Protein AF-A0AAW2FCJ5-F1 (afdb_monomer)

pLDDT: mean 74.07, std 23.22, range [25.34, 98.0]

Solvent-accessible surface area (backbone atoms only — not comparable to full-atom values): 20128 Å² total; per-residue (Å²): 132,91,71,94,63,90,83,64,54,100,88,52,79,86,78,81,84,45,99,84,60,82,87,72,65,73,49,78,42,84,45,64,52,76,70,37,57,28,79,90,65,52,79,81,76,78,79,74,79,71,75,82,79,77,78,79,79,82,75,80,84,79,89,82,84,84,82,90,85,90,82,90,84,82,88,88,85,89,85,82,85,88,86,81,88,85,89,81,90,85,85,92,79,89,79,81,86,71,85,73,76,80,66,97,62,57,70,70,70,68,58,61,64,90,53,91,49,93,88,58,51,43,34,39,37,36,40,61,82,78,81,84,81,63,90,91,62,63,66,48,77,44,59,49,72,52,83,65,69,68,78,36,59,73,84,81,65,94,53,73,91,48,47,68,60,52,46,62,77,33,48,50,54,90,73,35,36,36,30,41,50,76,44,78,42,76,68,64,84,77,82,63,82,62,50,72,65,51,59,77,40,41,69,58,53,49,52,54,52,40,54,54,39,8,56,76,51,78,64,34,58,66,62,20,54,52,48,52,51,34,74,70,40,50,75,82,45,76,56,96,94,46,68,43,47,70,48,91,80,87,89,77,92,71,60,62,93,80,46,73,61,44,67,60,54,52,48,61,56,49,50,76,77,40,54,61,58,81,89,78,75,93,46,74,65,51,67,72,71,52,76,89,59,88,129

Sequence (295 aa):
MYVDTAQCLPHEEILLYTDKSQNSERQTYVVISIPGLNDWAKEKTVNVSVPDVTTHNNISKRSLDNDSEEMDCSEPVTKKEKISLDNNDTEMSNTHCSTKVQNAVSEDHILNFPIPINGGKACIVKVYDGTILKLNQVIDVIGFISLSPVLSTIDTSDDEMNEAEIHTHNPPASLVPRLHAVKIIELTEPKIANAPEVISKAQLIRSDLHLILSQLLFGDNLAADYLICHLLSTIYMRRDYFCLGTFPLNITNFPASKLKIFPKEFYNFLTLFVKKSHFLEMNLENLNELALIPK

Structure (mmCIF, N/CA/C/O backbone):
data_AF-A0AAW2FCJ5-F1
#
_entry.id   AF-A0AAW2FCJ5-F1
#
loop_
_atom_site.group_PDB
_atom_site.id
_atom_site.type_symbol
_atom_site.label_atom_id
_atom_site.label_alt_id
_atom_site.label_comp_id
_atom_site.label_asym_id
_atom_site.label_entity_id
_atom_site.label_seq_id
_atom_site.pdbx_PDB_ins_code
_atom_site.Cartn_x
_atom_site.Cartn_y
_atom_site.Cartn_z
_atom_site.occupancy
_atom_site.B_iso_or_equiv
_atom_site.auth_seq_id
_atom_site.auth_comp_id
_atom_site.auth_asym_id
_atom_site.auth_atom_id
_atom_site.pdbx_PDB_model_num
ATOM 1 N N . MET A 1 1 ? 27.274 -9.919 -20.820 1.00 56.50 1 MET A N 1
ATOM 2 C CA . MET A 1 1 ? 26.540 -8.859 -20.096 1.00 56.50 1 MET A CA 1
ATOM 3 C C . MET A 1 1 ? 25.570 -8.238 -21.086 1.00 56.50 1 MET A C 1
ATOM 5 O O . MET A 1 1 ? 25.975 -8.054 -22.225 1.00 56.50 1 MET A O 1
ATOM 9 N N . TYR A 1 2 ? 24.305 -8.026 -20.719 1.00 61.97 2 TYR A N 1
ATOM 10 C CA . TYR A 1 2 ? 23.357 -7.321 -21.594 1.00 61.97 2 TYR A CA 1
ATOM 11 C C . TYR A 1 2 ? 23.773 -5.848 -21.698 1.00 61.97 2 TYR A C 1
ATOM 13 O O . TYR A 1 2 ? 24.122 -5.252 -20.679 1.00 61.97 2 TYR A O 1
ATOM 21 N N . VAL A 1 3 ? 23.757 -5.293 -22.910 1.00 65.81 3 VAL A N 1
ATOM 22 C CA . VAL A 1 3 ? 24.011 -3.873 -23.183 1.00 65.81 3 VAL A CA 1
ATOM 23 C C . VAL A 1 3 ? 22.830 -3.369 -24.004 1.00 65.81 3 VAL A C 1
ATOM 25 O O . VAL A 1 3 ? 22.445 -3.971 -25.001 1.00 65.81 3 VAL A O 1
ATOM 28 N N . ASP A 1 4 ? 22.210 -2.307 -23.520 1.00 72.19 4 ASP A N 1
ATOM 29 C CA . ASP A 1 4 ? 21.007 -1.665 -24.055 1.00 72.19 4 ASP A CA 1
ATOM 30 C C . ASP A 1 4 ? 21.302 -0.617 -25.137 1.00 72.19 4 ASP A C 1
ATOM 32 O O . ASP A 1 4 ? 20.379 -0.133 -25.794 1.00 72.19 4 ASP A O 1
ATOM 36 N N . THR A 1 5 ? 22.578 -0.286 -25.338 1.00 70.44 5 THR A N 1
ATOM 37 C CA . THR A 1 5 ? 23.081 0.508 -26.456 1.00 70.44 5 THR A CA 1
ATOM 38 C C . THR A 1 5 ? 23.968 -0.350 -27.353 1.00 70.44 5 THR A C 1
ATOM 40 O O . THR A 1 5 ? 24.839 -1.089 -26.894 1.00 70.44 5 THR A O 1
ATOM 43 N N . ALA A 1 6 ? 23.753 -0.257 -28.663 1.00 72.69 6 ALA A N 1
ATOM 44 C CA . ALA A 1 6 ? 24.654 -0.869 -29.625 1.00 72.69 6 ALA A CA 1
ATOM 45 C C . ALA A 1 6 ? 25.970 -0.076 -29.640 1.00 72.69 6 ALA A C 1
ATOM 47 O O . ALA A 1 6 ? 25.982 1.113 -29.954 1.00 72.69 6 ALA A O 1
ATOM 48 N N . GLN A 1 7 ? 27.070 -0.724 -29.259 1.00 72.38 7 GLN A N 1
ATOM 49 C CA . GLN A 1 7 ? 28.413 -0.163 -29.382 1.00 72.38 7 GLN A CA 1
ATOM 50 C C . GLN A 1 7 ? 28.970 -0.560 -30.745 1.00 72.38 7 GLN A C 1
ATOM 52 O O . GLN A 1 7 ? 29.537 -1.640 -30.888 1.00 72.38 7 GLN A O 1
ATOM 57 N N . CYS A 1 8 ? 28.764 0.292 -31.743 1.00 76.44 8 CYS A N 1
ATOM 58 C CA . CYS A 1 8 ? 29.332 0.080 -33.068 1.00 76.44 8 CYS A CA 1
ATOM 59 C C . CYS A 1 8 ? 30.828 0.392 -33.063 1.00 76.44 8 CYS A C 1
ATOM 61 O O . CYS A 1 8 ? 31.263 1.419 -32.534 1.00 76.44 8 CYS A O 1
ATOM 63 N N . LEU A 1 9 ? 31.621 -0.470 -33.692 1.00 82.81 9 LEU A N 1
ATOM 64 C CA . LEU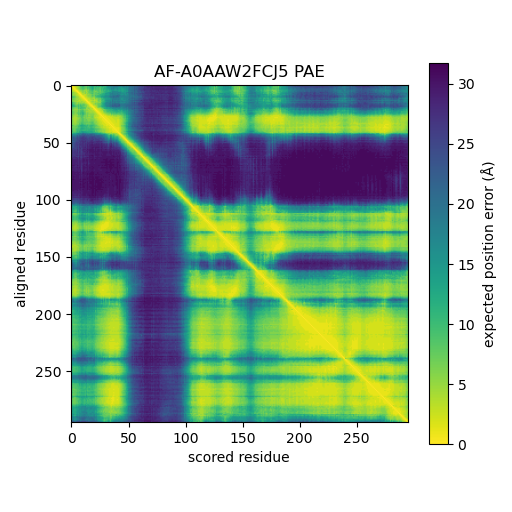 A 1 9 ? 32.996 -0.146 -34.052 1.00 82.81 9 LEU A CA 1
ATOM 65 C C . LEU A 1 9 ? 33.014 0.994 -35.092 1.00 82.81 9 LEU A C 1
ATOM 67 O O . LEU A 1 9 ? 32.017 1.216 -35.774 1.00 82.81 9 LEU A O 1
ATOM 71 N N . PRO A 1 10 ? 34.150 1.693 -35.296 1.00 79.69 10 PRO A N 1
ATOM 72 C CA . PRO A 1 10 ? 34.230 2.848 -36.206 1.00 79.69 10 PRO A CA 1
ATOM 73 C C . PRO A 1 10 ? 33.822 2.593 -37.670 1.00 79.69 10 PRO A C 1
ATOM 75 O O . PRO A 1 10 ? 33.712 3.534 -38.446 1.00 79.69 10 PRO A O 1
ATOM 78 N N . HIS A 1 11 ? 33.662 1.328 -38.060 1.00 84.69 11 HIS A N 1
ATOM 79 C CA . HIS A 1 11 ? 33.297 0.871 -39.403 1.00 84.69 11 HIS A CA 1
ATOM 80 C C . HIS A 1 11 ? 31.954 0.121 -39.435 1.00 84.69 11 HIS A C 1
ATOM 82 O O . HIS A 1 11 ? 31.607 -0.470 -40.455 1.00 84.69 11 HIS A O 1
ATOM 88 N N . GLU A 1 12 ? 31.218 0.106 -38.326 1.00 85.81 12 GLU A N 1
ATOM 89 C CA . GLU A 1 12 ? 29.901 -0.514 -38.217 1.00 85.81 12 GLU A CA 1
ATOM 90 C C . GLU A 1 12 ? 28.821 0.571 -38.203 1.00 85.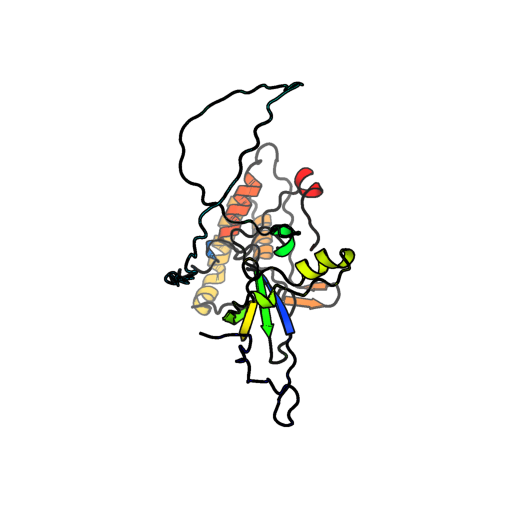81 12 GLU A C 1
ATOM 92 O O . GLU A 1 12 ? 28.934 1.574 -37.500 1.00 85.81 12 GLU A O 1
ATOM 97 N N . GLU A 1 13 ? 27.747 0.357 -38.962 1.00 80.19 13 GLU A N 1
ATOM 98 C CA . GLU A 1 13 ? 26.604 1.266 -39.027 1.00 80.19 13 GLU A CA 1
ATOM 99 C C . GLU A 1 13 ? 25.311 0.502 -38.730 1.00 80.19 13 GLU A C 1
ATOM 101 O O . GLU A 1 13 ? 25.105 -0.622 -39.196 1.00 80.19 13 GLU A O 1
ATOM 106 N N . ILE A 1 14 ? 24.425 1.112 -37.940 1.00 79.25 14 ILE A N 1
ATOM 107 C CA . ILE A 1 14 ? 23.116 0.539 -37.621 1.00 79.25 14 ILE A CA 1
ATOM 108 C C . ILE A 1 14 ? 22.129 0.966 -38.700 1.00 79.25 14 ILE A C 1
ATOM 110 O O . ILE A 1 14 ? 21.715 2.122 -38.765 1.00 79.25 14 ILE A O 1
ATOM 114 N N . LEU A 1 15 ? 21.691 0.009 -39.512 1.00 79.56 15 LEU A N 1
ATOM 115 C CA . LEU A 1 15 ? 20.662 0.238 -40.521 1.00 79.56 15 LEU A CA 1
ATOM 116 C C . LEU A 1 15 ? 19.269 0.234 -39.877 1.00 79.56 15 LEU A C 1
ATOM 118 O O . LEU A 1 15 ? 18.592 -0.792 -39.818 1.00 79.56 15 LEU A O 1
ATOM 122 N N . LEU A 1 16 ? 18.833 1.399 -39.396 1.00 72.38 16 LEU A N 1
ATOM 123 C CA . LEU A 1 16 ? 17.526 1.580 -38.744 1.00 72.38 16 LEU A CA 1
ATOM 124 C C . LEU A 1 16 ? 16.341 1.341 -39.699 1.00 72.38 16 LEU A C 1
ATOM 126 O O . LEU A 1 16 ? 15.280 0.870 -39.284 1.00 72.38 16 LEU A O 1
ATOM 130 N N . TYR A 1 17 ? 16.534 1.624 -40.987 1.00 74.88 17 TYR A N 1
ATOM 131 C CA . TYR A 1 17 ? 15.492 1.579 -42.011 1.00 74.88 17 TYR A CA 1
ATOM 132 C C . TYR A 1 17 ? 15.779 0.455 -43.008 1.00 74.88 17 TYR A C 1
ATOM 134 O O . TYR A 1 17 ? 16.386 0.668 -44.053 1.00 74.88 17 TYR A O 1
ATOM 142 N N . THR A 1 18 ? 15.367 -0.764 -42.665 1.00 80.06 18 THR A N 1
ATOM 143 C CA . THR A 1 18 ? 15.437 -1.932 -43.555 1.00 80.06 18 THR A CA 1
ATOM 144 C C . THR A 1 18 ? 14.060 -2.585 -43.594 1.00 80.06 18 THR A C 1
ATOM 146 O O . THR A 1 18 ? 13.418 -2.676 -42.559 1.00 80.06 18 THR A O 1
ATOM 149 N N . ASP A 1 19 ? 13.631 -3.152 -44.722 1.00 78.44 19 ASP A N 1
ATOM 150 C CA . ASP A 1 19 ? 12.331 -3.853 -44.826 1.00 78.44 19 ASP A CA 1
ATOM 151 C C . ASP A 1 19 ? 12.190 -5.068 -43.881 1.00 78.44 19 ASP A C 1
ATOM 153 O O . ASP A 1 19 ? 11.113 -5.638 -43.724 1.00 78.44 19 ASP A O 1
ATOM 157 N N . LYS A 1 20 ? 13.295 -5.485 -43.251 1.00 81.06 20 LYS A N 1
ATOM 158 C CA . LYS A 1 20 ? 13.354 -6.551 -42.244 1.00 81.06 20 LYS A CA 1
ATOM 159 C C . LYS A 1 20 ? 13.272 -6.039 -40.801 1.00 81.06 20 LYS A C 1
ATOM 161 O O . LYS A 1 20 ? 13.221 -6.868 -39.894 1.00 81.06 20 LYS A O 1
ATOM 166 N N . SER A 1 21 ? 13.322 -4.725 -40.560 1.00 78.12 21 SER A N 1
ATOM 167 C CA . SER A 1 21 ? 13.223 -4.184 -39.205 1.00 78.12 21 SER A CA 1
ATOM 168 C C . SER A 1 21 ? 11.770 -4.204 -38.737 1.00 78.12 21 SER A C 1
ATOM 170 O O . SER A 1 21 ? 10.855 -3.758 -39.426 1.00 78.12 21 SER A O 1
ATOM 172 N N . GLN A 1 22 ? 11.551 -4.764 -37.549 1.00 77.75 22 GLN A N 1
ATOM 173 C CA . GLN A 1 22 ? 10.253 -4.750 -36.894 1.00 77.75 22 GLN A CA 1
ATOM 174 C C . GLN A 1 22 ? 10.281 -3.693 -35.795 1.00 77.75 22 GLN A C 1
ATOM 176 O O . GLN A 1 22 ? 10.999 -3.832 -34.807 1.00 77.75 22 GLN A O 1
ATOM 181 N N . ASN A 1 23 ? 9.490 -2.639 -35.973 1.00 77.19 23 ASN A N 1
ATOM 182 C CA . ASN A 1 23 ? 9.308 -1.612 -34.957 1.00 77.19 23 ASN A CA 1
ATOM 183 C C . ASN A 1 23 ? 8.159 -2.008 -34.022 1.00 77.19 23 ASN A C 1
ATOM 185 O O . ASN A 1 23 ? 7.147 -2.546 -34.472 1.00 77.19 23 ASN A O 1
ATOM 189 N N . SER A 1 24 ? 8.316 -1.724 -32.731 1.00 76.75 24 SER A N 1
ATOM 190 C CA . SER A 1 24 ? 7.258 -1.856 -31.727 1.00 76.75 24 SER A CA 1
ATOM 191 C C . SER A 1 24 ? 7.214 -0.606 -30.857 1.00 76.75 24 SER A C 1
ATOM 193 O O . SER A 1 24 ? 8.213 0.107 -30.725 1.00 76.75 24 SER A O 1
ATOM 195 N N . GLU A 1 25 ? 6.058 -0.349 -30.256 1.00 80.00 25 GLU A N 1
ATOM 196 C CA . GLU A 1 25 ? 5.907 0.710 -29.269 1.00 80.00 25 GLU A CA 1
ATOM 197 C C . GLU A 1 25 ? 6.644 0.339 -27.975 1.00 80.00 25 GLU A C 1
ATOM 199 O O . GLU A 1 25 ? 6.677 -0.820 -27.555 1.00 80.00 25 GLU A O 1
ATOM 204 N N . ARG A 1 26 ? 7.248 1.343 -27.338 1.00 85.31 26 ARG A N 1
ATOM 205 C CA . ARG A 1 26 ? 7.904 1.211 -26.038 1.00 85.31 26 ARG A CA 1
ATOM 206 C C . ARG A 1 26 ? 7.238 2.151 -25.047 1.00 85.31 26 ARG A C 1
ATOM 208 O O . ARG A 1 26 ? 7.479 3.357 -25.087 1.00 85.31 26 ARG A O 1
ATOM 215 N N . GLN A 1 27 ? 6.465 1.589 -24.130 1.00 89.62 27 GLN A N 1
ATOM 216 C CA . GLN A 1 27 ? 5.824 2.335 -23.052 1.00 89.62 27 GLN A CA 1
ATOM 217 C C . GLN A 1 27 ? 6.738 2.395 -21.833 1.00 89.62 27 GLN A C 1
ATOM 219 O O . GLN A 1 27 ? 7.481 1.453 -21.548 1.00 89.62 27 GLN A O 1
ATOM 224 N N . THR A 1 28 ? 6.710 3.525 -21.131 1.00 89.56 28 THR A N 1
ATOM 225 C CA . THR A 1 28 ? 7.571 3.781 -19.974 1.00 89.56 28 THR A CA 1
ATOM 226 C C . THR A 1 28 ? 6.704 4.042 -18.754 1.00 89.56 28 THR A C 1
ATOM 228 O O . THR A 1 28 ? 5.870 4.942 -18.772 1.00 89.56 28 THR A O 1
ATOM 231 N N . TYR A 1 29 ? 6.922 3.271 -17.693 1.00 91.56 29 TYR A N 1
ATOM 232 C CA . TYR A 1 29 ? 6.207 3.389 -16.428 1.00 91.56 29 TYR A CA 1
ATOM 233 C C . TYR A 1 29 ? 7.183 3.708 -15.301 1.00 91.56 29 TYR A C 1
ATOM 235 O O . TYR A 1 29 ? 8.217 3.053 -15.171 1.00 91.56 29 TYR A O 1
ATOM 243 N N . VAL A 1 30 ? 6.843 4.682 -14.459 1.00 90.38 30 VAL A N 1
ATOM 244 C CA . VAL A 1 30 ? 7.533 4.887 -13.182 1.00 90.38 30 VAL A CA 1
ATOM 245 C C . VAL A 1 30 ? 6.869 3.982 -12.154 1.00 90.38 30 VAL A C 1
ATOM 247 O O . VAL A 1 30 ? 5.672 4.100 -11.892 1.00 90.38 30 VAL A O 1
ATOM 250 N N . VAL A 1 31 ? 7.640 3.058 -11.592 1.00 92.25 31 VAL A N 1
ATOM 251 C CA . VAL A 1 31 ? 7.191 2.171 -10.518 1.00 92.25 31 VAL A CA 1
ATOM 252 C C . VAL A 1 31 ? 7.940 2.504 -9.242 1.00 92.25 31 VAL A C 1
ATOM 254 O O . VAL A 1 31 ? 9.124 2.839 -9.262 1.00 92.25 31 VAL A O 1
ATOM 257 N N . ILE A 1 32 ? 7.244 2.388 -8.120 1.00 92.06 32 ILE A N 1
ATOM 258 C CA . ILE A 1 32 ? 7.800 2.634 -6.795 1.00 92.06 32 ILE A CA 1
ATOM 259 C C . ILE A 1 32 ? 7.579 1.416 -5.910 1.00 92.06 32 ILE A C 1
ATOM 261 O O . ILE A 1 32 ? 6.687 0.598 -6.144 1.00 92.06 32 ILE A O 1
ATOM 265 N N . SER A 1 33 ? 8.391 1.305 -4.864 1.00 91.50 33 SER A N 1
ATOM 266 C CA . SER A 1 33 ? 8.150 0.345 -3.789 1.00 91.50 33 SER A CA 1
ATOM 267 C C . SER A 1 33 ? 6.751 0.535 -3.204 1.00 91.50 33 SER A C 1
ATOM 269 O O . SER A 1 33 ? 6.257 1.657 -3.120 1.00 91.50 33 SER A O 1
ATOM 271 N N . ILE A 1 34 ? 6.116 -0.564 -2.786 1.00 91.06 34 ILE A N 1
ATOM 272 C CA . ILE A 1 34 ? 4.736 -0.537 -2.291 1.00 91.06 34 ILE A CA 1
ATOM 273 C C . ILE A 1 34 ? 4.652 0.384 -1.058 1.00 91.06 34 ILE A C 1
ATOM 275 O O . ILE A 1 34 ? 5.246 0.065 -0.023 1.00 91.06 34 ILE A O 1
ATOM 279 N N . PRO A 1 35 ? 3.905 1.500 -1.131 1.00 91.06 35 PRO A N 1
ATOM 280 C CA . PRO A 1 35 ? 3.830 2.451 -0.032 1.00 91.06 35 PRO A CA 1
ATOM 281 C C . PRO A 1 35 ? 3.095 1.854 1.172 1.00 91.06 35 PRO A C 1
ATOM 283 O O . PRO A 1 35 ? 2.120 1.110 1.025 1.00 91.06 35 PRO A O 1
ATOM 286 N N . GLY A 1 36 ? 3.563 2.206 2.373 1.00 90.69 36 GLY A N 1
ATOM 287 C CA . GLY A 1 36 ? 2.896 1.880 3.638 1.00 90.69 36 GLY A CA 1
ATOM 288 C C . GLY A 1 36 ? 2.930 0.400 4.008 1.00 90.69 36 GLY A C 1
ATOM 289 O O . GLY A 1 36 ? 2.142 -0.028 4.842 1.00 90.69 36 GLY A O 1
ATOM 290 N N . LEU A 1 37 ? 3.789 -0.403 3.374 1.00 91.62 37 LEU A N 1
ATOM 291 C CA . LEU A 1 37 ? 3.912 -1.826 3.679 1.00 91.62 37 LEU A CA 1
ATOM 292 C C . LEU A 1 37 ? 4.524 -2.027 5.077 1.00 91.62 37 LEU A C 1
ATOM 294 O O . LEU A 1 37 ? 5.622 -1.535 5.354 1.00 91.62 37 LEU A O 1
ATOM 298 N N . ASN A 1 38 ? 3.829 -2.772 5.938 1.00 92.88 38 ASN A N 1
ATOM 299 C CA . ASN A 1 38 ? 4.305 -3.110 7.280 1.00 92.88 38 ASN A CA 1
ATOM 300 C C . ASN A 1 38 ? 5.459 -4.116 7.227 1.00 92.88 38 ASN A C 1
ATOM 302 O O . ASN A 1 38 ? 5.562 -4.911 6.294 1.00 92.88 38 ASN A O 1
ATOM 306 N N . ASP A 1 39 ? 6.321 -4.108 8.245 1.00 90.00 39 ASP A N 1
ATOM 307 C CA . ASP A 1 39 ? 7.588 -4.853 8.221 1.00 90.00 39 ASP A CA 1
ATOM 308 C C . ASP A 1 39 ? 7.416 -6.364 8.046 1.00 90.00 39 ASP A C 1
ATOM 310 O O . ASP A 1 39 ? 8.182 -6.986 7.316 1.00 90.00 39 ASP A O 1
ATOM 314 N N . TRP A 1 40 ? 6.379 -6.955 8.647 1.00 90.81 40 TRP A N 1
ATOM 315 C CA . TRP A 1 40 ? 6.087 -8.384 8.492 1.00 90.81 40 TRP A CA 1
ATOM 316 C C . TRP A 1 40 ? 5.603 -8.751 7.081 1.00 90.81 40 TRP A C 1
ATOM 318 O O . TRP A 1 40 ? 5.694 -9.912 6.686 1.00 90.81 40 TRP A O 1
ATOM 328 N N . ALA A 1 41 ? 5.079 -7.776 6.332 1.00 88.56 41 ALA A N 1
ATOM 329 C CA . ALA A 1 41 ? 4.584 -7.956 4.973 1.00 88.56 41 ALA A CA 1
ATOM 330 C C . ALA A 1 41 ? 5.655 -7.667 3.908 1.00 88.56 41 ALA A C 1
ATOM 332 O O . ALA A 1 41 ? 5.430 -7.968 2.736 1.00 88.56 41 ALA A O 1
ATOM 333 N N . LYS A 1 42 ? 6.805 -7.095 4.291 1.00 86.38 42 LYS A N 1
ATOM 334 C CA . LYS A 1 42 ? 7.953 -6.916 3.396 1.00 86.38 42 LYS A CA 1
ATOM 335 C C . LYS A 1 42 ? 8.585 -8.272 3.103 1.00 86.38 42 LYS A C 1
ATOM 337 O O . LYS A 1 42 ? 8.857 -9.059 4.011 1.00 86.38 42 LYS A O 1
ATOM 342 N N . GLU A 1 43 ? 8.860 -8.533 1.832 1.00 75.50 43 GLU A N 1
ATOM 343 C CA . GLU A 1 43 ? 9.656 -9.696 1.462 1.00 75.50 43 GLU A CA 1
ATOM 344 C C . GLU A 1 43 ? 11.078 -9.532 1.997 1.00 75.50 43 GLU A C 1
ATOM 346 O O . GLU A 1 43 ? 11.674 -8.455 1.923 1.00 75.50 43 GLU A O 1
ATOM 351 N N . LYS A 1 44 ? 11.635 -10.608 2.559 1.00 67.50 44 LYS A N 1
ATOM 352 C CA . LYS A 1 44 ? 13.037 -10.611 2.969 1.00 67.50 44 LYS A CA 1
ATOM 353 C C . LYS A 1 44 ? 13.876 -10.573 1.702 1.00 67.50 44 LYS A C 1
ATOM 355 O O . LYS A 1 44 ? 13.968 -11.577 1.000 1.00 67.50 44 LYS A O 1
ATOM 360 N N . THR A 1 45 ? 14.485 -9.428 1.414 1.00 59.69 45 THR A N 1
ATOM 361 C CA . THR A 1 45 ? 15.433 -9.296 0.312 1.00 59.69 45 THR A CA 1
ATOM 362 C C . THR A 1 45 ? 16.530 -10.333 0.514 1.00 59.69 45 THR A C 1
ATOM 364 O O . THR A 1 45 ? 17.272 -10.285 1.497 1.00 59.69 45 THR A O 1
ATOM 367 N N . VAL A 1 46 ? 16.633 -11.300 -0.397 1.00 46.53 46 VAL A N 1
ATOM 368 C CA . VAL A 1 46 ? 17.821 -12.144 -0.463 1.00 46.53 46 VAL A CA 1
ATOM 369 C C . VAL A 1 46 ? 18.924 -11.215 -0.942 1.00 46.53 46 VAL A C 1
ATOM 371 O O . VAL A 1 46 ? 18.956 -10.843 -2.113 1.00 46.53 46 VAL A O 1
ATOM 374 N N . ASN A 1 47 ? 19.785 -10.778 -0.023 1.00 41.84 47 ASN A N 1
ATOM 375 C CA . ASN A 1 47 ? 21.019 -10.095 -0.379 1.00 41.84 47 ASN A CA 1
ATOM 376 C C . ASN A 1 47 ? 21.873 -11.098 -1.153 1.00 41.84 47 ASN A C 1
ATOM 378 O O . ASN A 1 47 ? 22.679 -11.828 -0.581 1.00 41.84 47 ASN A O 1
ATOM 382 N N . VAL A 1 48 ? 21.665 -11.165 -2.464 1.00 43.81 48 VAL A N 1
ATOM 383 C CA . VAL A 1 48 ? 22.659 -11.715 -3.368 1.00 43.81 48 VAL A CA 1
ATOM 384 C C . VAL A 1 48 ? 23.785 -10.698 -3.327 1.00 43.81 48 VAL A C 1
ATOM 386 O O . VAL A 1 48 ? 23.691 -9.631 -3.926 1.00 43.81 48 VAL A O 1
ATOM 389 N N . SER A 1 49 ? 24.808 -10.989 -2.529 1.00 37.72 49 SER A N 1
ATOM 390 C CA . SER A 1 49 ? 26.087 -10.299 -2.593 1.00 37.72 49 SER A CA 1
ATOM 391 C C . SER A 1 49 ? 26.588 -10.422 -4.028 1.00 37.72 49 SER A C 1
ATOM 393 O O . SER A 1 49 ? 27.102 -11.469 -4.424 1.00 37.72 49 SER A O 1
ATOM 395 N N . VAL A 1 50 ? 26.363 -9.391 -4.835 1.00 41.19 50 VAL A N 1
ATOM 396 C CA . VAL A 1 50 ? 27.021 -9.281 -6.129 1.00 41.19 50 VAL A CA 1
ATOM 397 C C . VAL A 1 50 ? 28.480 -8.973 -5.790 1.00 41.19 50 VAL A C 1
ATOM 399 O O . VAL A 1 50 ? 28.716 -7.984 -5.096 1.00 41.19 50 VAL A O 1
ATOM 402 N N . PRO A 1 51 ? 29.452 -9.825 -6.157 1.00 35.69 51 PRO A N 1
ATOM 403 C CA . PRO A 1 51 ? 30.851 -9.491 -5.944 1.00 35.69 51 PRO A CA 1
ATOM 404 C C . PRO A 1 51 ? 31.156 -8.214 -6.727 1.00 35.69 51 PRO A C 1
ATOM 406 O O . PRO A 1 51 ? 30.770 -8.110 -7.894 1.00 35.69 51 PRO A O 1
ATOM 409 N N . ASP A 1 52 ? 31.812 -7.257 -6.071 1.00 31.91 52 ASP A N 1
ATOM 410 C CA . ASP A 1 52 ? 32.284 -6.017 -6.679 1.00 31.91 52 ASP A CA 1
ATOM 411 C C . ASP A 1 52 ? 33.003 -6.335 -7.992 1.00 31.91 52 ASP A C 1
ATOM 413 O O . ASP A 1 52 ? 34.098 -6.902 -8.010 1.00 31.91 52 ASP A O 1
ATOM 417 N N . VAL A 1 53 ? 32.381 -5.983 -9.118 1.00 36.44 53 VAL A N 1
ATOM 418 C CA . VAL A 1 53 ? 33.081 -5.959 -10.397 1.00 36.44 53 VAL A CA 1
ATOM 419 C C . VAL A 1 53 ? 33.923 -4.695 -10.364 1.00 36.44 53 VAL A C 1
ATOM 421 O O . VAL A 1 53 ? 33.466 -3.610 -10.716 1.00 36.44 53 VAL A O 1
ATOM 424 N N . THR A 1 54 ? 35.154 -4.833 -9.882 1.00 31.42 54 THR A N 1
ATOM 425 C CA . THR A 1 54 ? 36.182 -3.807 -9.988 1.00 31.42 54 THR A CA 1
ATOM 426 C C . THR A 1 54 ? 36.424 -3.512 -11.467 1.00 31.42 54 THR A C 1
ATOM 428 O O . THR A 1 54 ? 37.157 -4.209 -12.169 1.00 31.42 54 THR A O 1
ATOM 431 N N . THR A 1 55 ? 35.808 -2.449 -11.977 1.00 34.44 55 THR A N 1
ATOM 432 C CA . THR A 1 55 ? 36.241 -1.811 -13.220 1.00 34.44 55 THR A CA 1
ATOM 433 C C . THR A 1 55 ? 37.627 -1.221 -12.981 1.00 34.44 55 THR A C 1
ATOM 435 O O . THR A 1 55 ? 37.775 -0.099 -12.500 1.00 34.44 55 THR A O 1
ATOM 438 N N . HIS A 1 56 ? 38.660 -2.007 -13.282 1.00 32.94 56 HIS A N 1
ATOM 439 C CA . HIS A 1 56 ? 40.035 -1.539 -13.396 1.00 32.94 56 HIS A CA 1
ATOM 440 C C . HIS A 1 56 ? 40.142 -0.564 -14.576 1.00 32.94 56 HIS A C 1
ATOM 442 O O . HIS A 1 56 ? 40.489 -0.950 -15.691 1.00 32.94 56 HIS A O 1
ATOM 448 N N . ASN A 1 57 ? 39.877 0.718 -14.328 1.00 32.84 57 ASN A N 1
ATOM 449 C CA . ASN A 1 57 ? 40.308 1.784 -15.226 1.00 32.84 57 ASN A CA 1
ATOM 450 C C . ASN A 1 57 ? 41.817 1.994 -15.040 1.00 32.84 57 ASN A C 1
ATOM 452 O O . ASN A 1 57 ? 42.263 2.816 -14.241 1.00 32.84 57 ASN A O 1
ATOM 456 N N . ASN A 1 58 ? 42.615 1.230 -15.786 1.00 33.66 58 ASN A N 1
ATOM 457 C CA . ASN A 1 58 ? 44.032 1.517 -15.987 1.00 33.66 58 ASN A CA 1
ATOM 458 C C . ASN A 1 58 ? 44.171 2.750 -16.893 1.00 33.66 58 ASN A C 1
ATOM 460 O O . ASN A 1 58 ? 44.358 2.623 -18.101 1.00 33.66 58 ASN A O 1
ATOM 464 N N . ILE A 1 59 ? 44.100 3.949 -16.314 1.00 36.69 59 ILE A N 1
ATOM 465 C CA . ILE A 1 59 ? 44.617 5.158 -16.961 1.00 36.69 59 ILE A CA 1
ATOM 466 C C . ILE A 1 59 ? 46.058 5.331 -16.484 1.00 36.69 59 ILE A C 1
ATOM 468 O O . ILE A 1 59 ? 46.345 5.814 -15.390 1.00 36.69 59 ILE A O 1
ATOM 472 N N . SER A 1 60 ? 46.976 4.859 -17.320 1.00 34.81 60 SER A N 1
ATOM 473 C CA . SER A 1 60 ? 48.414 5.052 -17.191 1.00 34.81 60 SER A CA 1
ATOM 474 C C . SER A 1 60 ? 48.760 6.544 -17.145 1.00 34.81 60 SER A C 1
ATOM 476 O O . SER A 1 60 ? 48.516 7.274 -18.107 1.00 34.81 60 SER A O 1
ATOM 478 N N . LYS A 1 61 ? 49.378 6.962 -16.036 1.00 38.38 61 LYS A N 1
ATOM 479 C CA . LYS A 1 61 ? 50.096 8.232 -15.875 1.00 38.38 61 LYS A CA 1
ATOM 480 C C . LYS A 1 61 ? 51.098 8.440 -17.023 1.00 38.38 61 LYS A C 1
ATOM 482 O O . LYS A 1 61 ? 51.902 7.552 -17.296 1.00 38.38 61 LYS A O 1
ATOM 487 N N . ARG A 1 62 ? 51.130 9.638 -17.611 1.00 38.09 62 ARG A N 1
ATOM 488 C CA . ARG A 1 62 ? 52.366 10.225 -18.153 1.00 38.09 62 ARG A CA 1
ATOM 489 C C . ARG A 1 62 ? 52.693 11.454 -17.312 1.00 38.09 62 ARG A C 1
ATOM 491 O O . ARG A 1 62 ? 51.855 12.344 -17.201 1.00 38.09 62 ARG A O 1
ATOM 498 N N . SER A 1 63 ? 53.866 11.441 -16.679 1.00 31.52 63 SER A N 1
ATOM 499 C CA . SER A 1 63 ? 54.464 12.621 -16.059 1.00 31.52 63 SER A CA 1
ATOM 500 C C . SER A 1 63 ? 55.003 13.546 -17.145 1.00 31.52 63 SER A C 1
ATOM 502 O O . SER A 1 63 ? 55.404 13.091 -18.219 1.00 31.52 63 SER A O 1
ATOM 504 N N . LEU A 1 64 ? 55.001 14.840 -16.858 1.00 33.25 64 LEU A N 1
ATOM 505 C CA . LEU A 1 64 ? 55.701 15.843 -17.642 1.00 33.25 64 LEU A CA 1
ATOM 506 C C . LEU A 1 64 ? 56.425 16.720 -16.618 1.00 33.25 64 LEU A C 1
ATOM 508 O O . LEU A 1 64 ? 55.777 17.448 -15.870 1.00 33.25 64 LEU A O 1
ATOM 512 N N . ASP A 1 65 ? 57.740 16.523 -16.516 1.00 31.64 65 ASP A N 1
ATOM 513 C CA . ASP A 1 65 ? 58.630 17.303 -15.658 1.00 31.64 65 ASP A CA 1
ATOM 514 C C . ASP A 1 65 ? 59.036 18.611 -16.356 1.00 31.64 65 ASP A C 1
ATOM 516 O O . ASP A 1 65 ? 59.352 18.601 -17.545 1.00 31.64 65 ASP A O 1
ATOM 520 N N . ASN A 1 66 ? 59.035 19.674 -15.542 1.00 31.89 66 ASN A N 1
ATOM 521 C CA . ASN A 1 66 ? 59.880 20.878 -15.497 1.00 31.89 66 ASN A CA 1
ATOM 522 C C . ASN A 1 66 ? 60.128 21.724 -16.762 1.00 31.89 66 ASN A C 1
ATOM 524 O O . ASN A 1 66 ? 60.747 21.274 -17.718 1.00 31.89 66 ASN A O 1
ATOM 528 N N . ASP A 1 67 ? 59.786 23.021 -16.687 1.00 31.03 67 ASP A N 1
ATOM 529 C CA . ASP A 1 67 ? 60.786 24.051 -16.338 1.00 31.03 67 ASP A CA 1
ATOM 530 C C . ASP A 1 67 ? 60.176 25.469 -16.161 1.00 31.03 67 ASP A C 1
ATOM 532 O O . ASP A 1 67 ? 59.385 25.927 -16.982 1.00 31.03 67 ASP A O 1
ATOM 536 N N . SER A 1 68 ? 60.635 26.145 -15.093 1.00 31.33 68 SER A N 1
ATOM 537 C CA . SER A 1 68 ? 61.010 27.577 -15.029 1.00 31.33 68 SER A CA 1
ATOM 538 C C . SER A 1 68 ? 59.922 28.676 -15.068 1.00 31.33 68 SER A C 1
ATOM 540 O O . SER A 1 68 ? 59.444 29.057 -16.129 1.00 31.33 68 SER A O 1
ATOM 542 N N . GLU A 1 69 ? 59.579 29.294 -13.927 1.00 31.50 69 GLU A N 1
ATOM 543 C CA . GLU A 1 69 ? 60.311 30.434 -13.319 1.00 31.50 69 GLU A CA 1
ATOM 544 C C . GLU A 1 69 ? 59.550 31.060 -12.134 1.00 31.50 69 GLU A C 1
ATOM 546 O O . GLU A 1 69 ? 58.321 31.070 -12.060 1.00 31.50 69 GLU A O 1
ATOM 551 N N . GLU A 1 70 ? 60.338 31.564 -11.185 1.00 36.31 70 GLU A N 1
ATOM 552 C CA . GLU A 1 70 ? 59.941 32.209 -9.938 1.00 36.31 70 GLU A CA 1
ATOM 553 C C . GLU A 1 70 ? 59.480 33.655 -10.182 1.00 36.31 70 GLU A C 1
ATOM 555 O O . GLU A 1 70 ? 60.180 34.437 -10.821 1.00 36.31 70 GLU A O 1
ATOM 560 N N . MET A 1 71 ? 58.352 34.065 -9.594 1.00 35.31 71 MET A N 1
ATOM 561 C CA . MET A 1 71 ? 58.163 35.468 -9.216 1.00 35.31 71 MET A CA 1
ATOM 562 C C . MET A 1 71 ? 57.404 35.584 -7.895 1.00 35.31 71 MET A C 1
ATOM 564 O O . MET A 1 71 ? 56.204 35.331 -7.797 1.00 35.31 71 MET A O 1
ATOM 568 N N . ASP A 1 72 ? 58.176 35.978 -6.889 1.00 31.69 72 ASP A N 1
ATOM 569 C CA . ASP A 1 72 ? 57.783 36.473 -5.576 1.00 31.69 72 ASP A CA 1
ATOM 570 C C . ASP A 1 72 ? 57.345 37.942 -5.683 1.00 31.69 72 ASP A C 1
ATOM 572 O O . ASP A 1 72 ? 58.049 38.756 -6.282 1.00 31.69 72 ASP A O 1
ATOM 576 N N . CYS A 1 73 ? 56.201 38.284 -5.088 1.00 31.39 73 CYS A N 1
ATOM 577 C CA . CYS A 1 73 ? 55.893 39.635 -4.620 1.00 31.39 73 CYS A CA 1
ATOM 578 C C . CYS A 1 73 ? 54.898 39.549 -3.455 1.00 31.39 73 CYS A C 1
ATOM 580 O O . CYS A 1 73 ? 53.746 39.138 -3.600 1.00 31.39 73 CYS A O 1
ATOM 582 N N . SER A 1 74 ? 55.380 39.961 -2.293 1.00 30.41 74 SER A N 1
ATOM 583 C CA . SER A 1 74 ? 54.763 39.884 -0.976 1.00 30.41 74 SER A CA 1
ATOM 584 C C . SER A 1 74 ? 53.832 41.079 -0.675 1.00 30.41 74 SER A C 1
ATOM 586 O O . SER A 1 74 ? 54.218 42.214 -0.924 1.00 30.41 74 SER A O 1
ATOM 588 N N . GLU A 1 75 ? 52.658 40.779 -0.081 1.00 27.23 75 GLU A N 1
ATOM 589 C CA . GLU A 1 75 ? 51.904 41.481 1.003 1.00 27.23 75 GLU A CA 1
ATOM 590 C C . GLU A 1 75 ? 51.580 43.009 0.954 1.00 27.23 75 GLU A C 1
ATOM 592 O O . GLU A 1 75 ? 52.181 43.766 0.201 1.00 27.23 75 GLU A O 1
ATOM 597 N N . PRO A 1 76 ? 50.739 43.570 1.868 1.00 41.50 76 PRO A N 1
ATOM 598 C CA . PRO A 1 76 ? 49.518 43.086 2.552 1.00 41.50 76 PRO A CA 1
ATOM 599 C C . PRO A 1 76 ? 48.357 44.131 2.480 1.00 41.50 76 PRO A C 1
ATOM 601 O O . PRO A 1 76 ? 48.500 45.171 1.847 1.00 41.50 76 PRO A O 1
ATOM 604 N N . VAL A 1 77 ? 47.214 43.895 3.163 1.00 28.33 77 VAL A N 1
ATOM 605 C CA . VAL A 1 77 ? 46.479 44.859 4.049 1.00 28.33 77 VAL A CA 1
ATOM 606 C C . VAL A 1 77 ? 44.984 44.489 4.231 1.00 28.33 77 VAL A C 1
ATOM 608 O O . VAL A 1 77 ? 44.121 44.765 3.408 1.00 28.33 77 VAL A O 1
ATOM 611 N N . THR A 1 78 ? 44.711 43.907 5.406 1.00 25.48 78 THR A N 1
ATOM 612 C CA . THR A 1 78 ? 43.584 44.103 6.351 1.00 25.48 78 THR A CA 1
ATOM 613 C C . THR A 1 78 ? 42.127 44.281 5.859 1.00 25.48 78 THR A C 1
ATOM 615 O O . THR A 1 78 ? 41.782 45.321 5.305 1.00 25.48 78 THR A O 1
ATOM 618 N N . LYS A 1 79 ? 41.198 43.446 6.364 1.00 29.14 79 LYS A N 1
ATOM 619 C CA . LYS A 1 79 ? 40.363 43.765 7.555 1.00 29.14 79 LYS A CA 1
ATOM 620 C C . LYS A 1 79 ? 39.318 42.677 7.891 1.00 29.14 79 LYS A C 1
ATOM 622 O O . LYS A 1 79 ? 38.332 42.514 7.190 1.00 29.14 79 LYS A O 1
ATOM 627 N N . LYS A 1 80 ? 39.508 42.129 9.098 1.00 29.52 80 LYS A N 1
ATOM 628 C CA . LYS A 1 80 ? 38.524 41.816 10.155 1.00 29.52 80 LYS A CA 1
ATOM 629 C C . LYS A 1 80 ? 37.495 40.699 9.939 1.00 29.52 80 LYS A C 1
ATOM 631 O O . LYS A 1 80 ? 36.373 40.910 9.496 1.00 29.52 80 LYS A O 1
ATOM 636 N N . GLU A 1 81 ? 37.883 39.564 10.504 1.00 25.86 81 GLU A N 1
ATOM 637 C CA . GLU A 1 81 ? 37.056 38.594 11.219 1.00 25.86 81 GLU A CA 1
ATOM 638 C C . GLU A 1 81 ? 36.081 39.228 12.233 1.00 25.86 81 GLU A C 1
ATOM 640 O O . GLU A 1 81 ? 36.380 40.243 12.875 1.00 25.86 81 GLU A O 1
ATOM 645 N N . LYS A 1 82 ? 34.978 38.517 12.498 1.00 25.86 82 LYS A N 1
ATOM 646 C CA . LYS A 1 82 ? 34.479 38.359 13.866 1.00 25.86 82 LYS A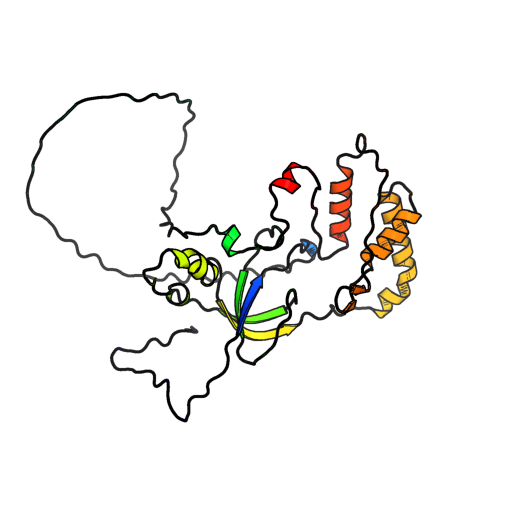 CA 1
ATOM 647 C C . LYS A 1 82 ? 34.202 36.878 14.134 1.00 25.86 82 LYS A C 1
ATOM 649 O O . LYS A 1 82 ? 33.251 36.303 13.616 1.00 25.86 82 LYS A O 1
ATOM 654 N N . ILE A 1 83 ? 35.105 36.310 14.922 1.00 26.47 83 ILE A N 1
ATOM 655 C CA . ILE A 1 83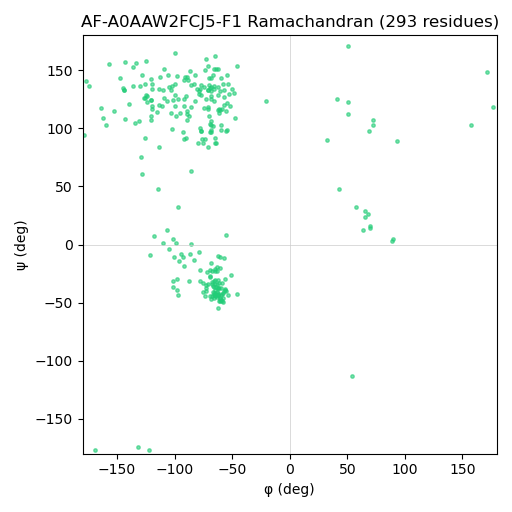 ? 35.125 34.970 15.510 1.00 26.47 83 ILE A CA 1
ATOM 656 C C . ILE A 1 83 ? 34.280 34.940 16.793 1.00 26.47 83 ILE A C 1
ATOM 658 O O . ILE A 1 83 ? 34.299 35.913 17.549 1.00 26.47 83 ILE A O 1
ATOM 662 N N . SER A 1 84 ? 33.629 33.799 17.047 1.00 26.30 84 SER A N 1
ATOM 663 C CA . SER A 1 84 ? 33.557 33.084 18.346 1.00 26.30 84 SER A CA 1
ATOM 664 C C . SER A 1 84 ? 32.710 31.817 18.114 1.00 26.30 84 SER A C 1
ATOM 666 O O . SER A 1 84 ? 31.504 31.954 17.917 1.00 26.30 84 SER A O 1
ATOM 668 N N . LEU A 1 85 ? 33.251 30.623 17.824 1.00 25.88 85 LEU A N 1
ATOM 669 C CA . LEU A 1 85 ? 34.064 29.689 18.638 1.00 25.88 85 LEU A CA 1
ATOM 670 C C . LEU A 1 85 ? 33.465 29.355 20.013 1.00 25.88 85 LEU A C 1
ATOM 672 O O . LEU A 1 85 ? 33.409 30.222 20.876 1.00 25.88 85 LEU A O 1
ATOM 676 N N . ASP A 1 86 ? 33.056 28.091 20.169 1.00 25.91 86 ASP A N 1
ATOM 677 C CA . ASP A 1 86 ? 33.604 27.135 21.153 1.00 25.91 86 ASP A CA 1
ATOM 678 C C . ASP A 1 86 ? 33.236 25.709 20.671 1.00 25.91 86 ASP A C 1
ATOM 680 O O . ASP A 1 86 ? 32.062 25.392 20.499 1.00 25.91 86 ASP A O 1
ATOM 684 N N . ASN A 1 87 ? 34.169 24.952 20.085 1.00 27.61 87 ASN A N 1
ATOM 685 C CA . ASN A 1 87 ? 35.205 24.093 20.688 1.00 27.61 87 ASN A CA 1
ATOM 686 C C . ASN A 1 87 ? 34.675 22.798 21.327 1.00 27.61 87 ASN A C 1
ATOM 688 O O . ASN A 1 87 ? 34.109 22.810 22.414 1.00 27.61 87 ASN A O 1
ATOM 692 N N . ASN A 1 88 ? 34.951 21.677 20.649 1.00 27.23 88 ASN A N 1
ATOM 693 C CA . ASN A 1 88 ? 35.643 20.514 21.214 1.00 27.23 88 ASN A CA 1
ATOM 694 C C . ASN A 1 88 ? 36.160 19.630 20.064 1.00 27.23 88 ASN A C 1
ATOM 696 O O . ASN A 1 88 ? 35.382 18.980 19.368 1.00 27.23 88 ASN A O 1
ATOM 700 N N . ASP A 1 89 ? 37.481 19.631 19.882 1.00 27.00 89 ASP A N 1
ATOM 701 C CA . ASP A 1 89 ? 38.226 18.653 19.085 1.00 27.00 89 ASP A CA 1
ATOM 702 C C . ASP A 1 89 ? 38.161 17.271 19.754 1.00 27.00 89 ASP A C 1
ATOM 704 O O . ASP A 1 89 ? 38.172 17.194 20.981 1.00 27.00 89 ASP A O 1
ATOM 708 N N . THR A 1 90 ? 38.125 16.172 18.991 1.00 27.45 90 THR A N 1
ATOM 709 C CA . THR A 1 90 ? 39.284 15.275 18.759 1.00 27.45 90 THR A CA 1
ATOM 710 C C . THR A 1 90 ? 38.901 14.146 17.767 1.00 27.45 90 THR A C 1
ATOM 712 O O . THR A 1 90 ? 37.823 13.568 17.856 1.00 27.45 90 THR A O 1
ATOM 715 N N . GLU A 1 91 ? 39.849 13.811 16.881 1.00 25.72 91 GLU A N 1
ATOM 716 C CA . GLU A 1 91 ? 40.047 12.533 16.150 1.00 25.72 91 GLU A CA 1
ATOM 717 C C . GLU A 1 91 ? 39.451 12.316 14.736 1.00 25.72 91 GLU A C 1
ATOM 719 O O . GLU A 1 91 ? 38.396 11.740 14.492 1.00 25.72 91 GLU A O 1
ATOM 724 N N . MET A 1 92 ? 40.294 12.725 13.786 1.00 28.19 92 MET A N 1
ATOM 725 C CA . MET A 1 92 ? 40.596 12.209 12.444 1.00 28.19 92 MET A CA 1
ATOM 726 C C . MET A 1 92 ? 40.239 10.729 12.152 1.00 28.19 92 MET A C 1
ATOM 728 O O . MET A 1 92 ? 40.828 9.820 12.728 1.00 28.19 92 MET A O 1
ATOM 732 N N . SER A 1 93 ? 39.420 10.475 11.120 1.00 25.73 93 SER A N 1
ATOM 733 C CA . SER A 1 93 ? 39.693 9.408 10.133 1.00 25.73 93 SER A CA 1
ATOM 734 C C . SER A 1 93 ? 38.857 9.545 8.844 1.00 25.73 93 SER A C 1
ATOM 736 O O . SER A 1 93 ? 37.635 9.498 8.852 1.00 25.73 93 SER A O 1
ATOM 738 N N . ASN A 1 94 ? 39.576 9.734 7.732 1.00 28.17 94 ASN A N 1
ATOM 739 C CA . ASN A 1 94 ? 39.271 9.399 6.333 1.00 28.17 94 ASN A CA 1
ATOM 740 C C . ASN A 1 94 ? 37.811 9.435 5.838 1.00 28.17 94 ASN A C 1
ATOM 742 O O . ASN A 1 94 ? 37.164 8.396 5.706 1.00 28.17 94 ASN A O 1
ATOM 746 N N . THR A 1 95 ? 37.378 10.599 5.348 1.00 25.83 95 THR A N 1
ATOM 747 C CA . THR A 1 95 ? 36.229 10.693 4.436 1.00 25.83 95 THR A CA 1
ATOM 748 C C . THR A 1 95 ? 36.722 10.795 2.996 1.00 25.83 95 THR A C 1
ATOM 750 O O . THR A 1 95 ? 37.306 11.797 2.584 1.00 25.83 95 THR A O 1
ATOM 753 N N . HIS A 1 96 ? 36.479 9.734 2.227 1.00 28.30 96 HIS A N 1
ATOM 754 C CA . HIS A 1 96 ? 36.622 9.708 0.776 1.00 28.30 96 HIS A CA 1
ATOM 755 C C . HIS A 1 96 ? 35.793 10.833 0.136 1.00 28.30 96 HIS A C 1
ATOM 757 O O . HIS A 1 96 ? 34.572 10.892 0.286 1.00 28.30 96 HIS A O 1
ATOM 763 N N . CYS A 1 97 ? 36.465 11.706 -0.612 1.00 25.34 97 CYS A N 1
ATOM 764 C CA . CYS A 1 97 ? 35.839 12.698 -1.474 1.00 25.34 97 CYS A CA 1
ATOM 765 C C . CYS A 1 97 ? 35.111 11.971 -2.614 1.00 25.34 97 CYS A C 1
ATOM 767 O O . CYS A 1 97 ? 35.740 11.485 -3.552 1.00 25.34 97 CYS A O 1
ATOM 769 N N . SER A 1 98 ? 33.789 11.849 -2.503 1.00 30.88 98 SER A N 1
ATOM 770 C CA . SER A 1 98 ? 32.937 11.485 -3.633 1.00 30.88 98 SER A CA 1
ATOM 771 C C . SER A 1 98 ? 32.523 12.773 -4.324 1.00 30.88 98 SER A C 1
ATOM 773 O O . SER A 1 98 ? 31.837 13.609 -3.734 1.00 30.88 98 SER A O 1
ATOM 775 N N . THR A 1 99 ? 32.976 12.937 -5.560 1.00 29.78 99 THR A N 1
ATOM 776 C CA . THR A 1 99 ? 32.608 14.018 -6.470 1.00 29.78 99 THR A CA 1
ATOM 777 C C . THR A 1 99 ? 31.084 14.053 -6.604 1.00 29.78 99 THR A C 1
ATOM 779 O O . THR A 1 99 ? 30.496 13.244 -7.320 1.00 29.78 99 THR A O 1
ATOM 782 N N . LYS A 1 100 ? 30.419 14.946 -5.865 1.00 34.47 100 LYS A N 1
ATOM 783 C CA . LYS A 1 100 ? 28.981 15.182 -6.009 1.00 34.47 100 LYS A CA 1
ATOM 784 C C . LYS A 1 100 ? 28.753 15.853 -7.358 1.00 34.47 100 LYS A C 1
ATOM 786 O O . LYS A 1 100 ? 29.009 17.044 -7.505 1.00 34.47 100 LYS A O 1
ATOM 791 N N . VAL A 1 101 ? 28.271 15.083 -8.329 1.00 39.91 101 VAL A N 1
ATOM 792 C CA . VAL A 1 101 ? 27.539 15.644 -9.466 1.00 39.91 101 VAL A CA 1
ATOM 793 C C . VAL A 1 101 ? 26.341 16.374 -8.862 1.00 39.91 101 VAL A C 1
ATOM 795 O O . VAL A 1 101 ? 25.547 15.772 -8.138 1.00 39.91 101 VAL A O 1
ATOM 798 N N . GLN A 1 102 ? 26.283 17.690 -9.046 1.00 40.59 102 GLN A N 1
ATOM 799 C CA . GLN A 1 102 ? 25.175 18.507 -8.569 1.00 40.59 102 GLN A CA 1
ATOM 800 C C . GLN A 1 102 ? 23.933 18.138 -9.384 1.00 40.59 102 GLN A C 1
ATOM 802 O O . GLN A 1 102 ? 23.749 18.629 -10.490 1.00 40.59 102 GLN A O 1
ATOM 807 N N . ASN A 1 103 ? 23.085 17.256 -8.855 1.00 48.88 103 ASN A N 1
ATOM 808 C CA . ASN A 1 103 ? 21.718 17.155 -9.352 1.00 48.88 103 ASN A CA 1
ATOM 809 C C . ASN A 1 103 ? 21.018 18.477 -9.015 1.00 48.88 103 ASN A C 1
ATOM 811 O O . ASN A 1 103 ? 20.953 18.854 -7.844 1.00 48.88 103 ASN A O 1
ATOM 815 N N . ALA A 1 104 ? 20.479 19.162 -10.024 1.00 56.59 104 ALA A N 1
ATOM 816 C CA . ALA A 1 104 ? 19.712 20.400 -9.857 1.00 56.59 104 ALA A CA 1
ATOM 817 C C . ALA A 1 104 ? 18.417 20.210 -9.032 1.00 56.59 104 ALA A C 1
ATOM 819 O O . ALA A 1 104 ? 17.777 21.179 -8.632 1.00 56.59 104 ALA A O 1
ATOM 820 N N . VAL A 1 105 ? 18.040 18.957 -8.754 1.00 58.19 105 VAL A N 1
ATOM 821 C CA . VAL A 1 105 ? 16.783 18.557 -8.120 1.00 58.19 105 VAL A CA 1
ATOM 822 C C . VAL A 1 105 ? 17.077 17.604 -6.950 1.00 58.19 105 VAL A C 1
ATOM 824 O O . VAL A 1 105 ? 17.921 16.713 -7.072 1.00 58.19 105 VAL A O 1
ATOM 827 N N . SER A 1 106 ? 16.412 17.788 -5.801 1.00 69.44 106 SER A N 1
ATOM 828 C CA . SER A 1 106 ? 16.623 16.940 -4.616 1.00 69.44 106 SER A CA 1
ATOM 829 C C . SER A 1 106 ? 16.166 15.494 -4.849 1.00 69.44 106 SER A C 1
ATOM 831 O O . SER A 1 106 ? 15.227 15.240 -5.603 1.00 69.44 106 SER A O 1
ATOM 833 N N . GLU A 1 107 ? 16.802 14.535 -4.168 1.00 72.44 107 GLU A N 1
ATOM 834 C CA . GLU A 1 107 ? 16.454 13.107 -4.273 1.00 72.44 107 GLU A CA 1
ATOM 835 C C . GLU A 1 107 ? 14.971 12.850 -3.958 1.00 72.44 107 GLU A C 1
ATOM 837 O O . GLU A 1 107 ? 14.301 12.112 -4.678 1.00 72.44 107 GLU A O 1
ATOM 842 N N . ASP A 1 108 ? 14.428 13.536 -2.949 1.00 68.94 108 ASP A N 1
ATOM 843 C CA . ASP A 1 108 ? 13.018 13.429 -2.555 1.00 68.94 108 ASP A CA 1
ATOM 844 C C . ASP A 1 108 ? 12.050 13.899 -3.646 1.00 68.94 108 ASP A C 1
ATOM 846 O O . ASP A 1 108 ? 10.951 13.358 -3.786 1.00 68.94 108 ASP A O 1
ATOM 850 N N . HIS A 1 109 ? 12.442 14.909 -4.423 1.00 68.69 109 HIS A N 1
ATOM 851 C CA . HIS A 1 109 ? 11.629 15.415 -5.526 1.00 68.69 109 HIS A CA 1
ATOM 852 C C . HIS A 1 109 ? 11.668 14.464 -6.727 1.00 68.69 109 HIS A C 1
ATOM 854 O O . HIS A 1 109 ? 10.662 14.299 -7.407 1.00 68.69 109 HIS A O 1
ATOM 860 N N . ILE A 1 110 ? 12.795 13.782 -6.946 1.00 72.06 110 ILE A N 1
ATOM 861 C CA . ILE A 1 110 ? 12.942 12.792 -8.019 1.00 72.06 110 ILE A CA 1
ATOM 862 C C . ILE A 1 110 ? 12.166 11.504 -7.706 1.00 72.06 110 ILE A C 1
ATOM 864 O O . ILE A 1 110 ? 11.562 10.907 -8.596 1.00 72.06 110 ILE A O 1
ATOM 868 N N . LEU A 1 111 ? 12.189 11.048 -6.452 1.00 78.94 111 LEU A N 1
ATOM 869 C CA . LEU A 1 111 ? 11.535 9.798 -6.055 1.00 78.94 111 LEU A CA 1
ATOM 870 C C . LEU A 1 111 ? 10.016 9.945 -5.892 1.00 78.94 111 LEU A C 1
ATOM 872 O O . LEU A 1 111 ? 9.293 8.977 -6.127 1.00 78.94 111 LEU A O 1
ATOM 876 N N . ASN A 1 112 ? 9.550 11.135 -5.492 1.00 77.88 112 ASN A N 1
ATOM 877 C CA . ASN A 1 112 ? 8.141 11.530 -5.403 1.00 77.88 112 ASN A CA 1
ATOM 878 C C . ASN A 1 112 ? 7.213 10.452 -4.801 1.00 77.88 112 ASN A C 1
ATOM 880 O O . ASN A 1 112 ? 6.164 10.104 -5.352 1.00 77.88 112 ASN A O 1
ATOM 884 N N . PHE A 1 113 ? 7.617 9.863 -3.670 1.00 86.12 113 PHE A N 1
ATOM 885 C CA . PHE A 1 113 ? 6.791 8.860 -3.005 1.00 86.12 113 PHE A CA 1
ATOM 886 C C . PHE A 1 113 ? 5.537 9.509 -2.389 1.00 86.12 113 PHE A C 1
ATOM 888 O O . PHE A 1 113 ? 5.649 10.543 -1.731 1.00 86.12 113 PHE A O 1
ATOM 895 N N . PRO A 1 114 ? 4.348 8.883 -2.511 1.00 83.94 114 PRO A N 1
ATOM 896 C CA . PRO A 1 114 ? 3.094 9.449 -2.000 1.00 83.94 114 PRO A CA 1
ATOM 897 C C . PRO A 1 114 ? 3.036 9.512 -0.467 1.00 83.94 114 PRO A C 1
ATOM 899 O O . PRO A 1 114 ? 2.267 10.282 0.095 1.00 83.94 114 PRO A O 1
ATOM 902 N N . ILE A 1 115 ? 3.829 8.678 0.207 1.00 85.75 115 ILE A N 1
ATOM 903 C CA . ILE A 1 115 ? 4.097 8.715 1.647 1.00 85.75 115 ILE A CA 1
ATOM 904 C C . ILE A 1 115 ? 5.562 8.328 1.872 1.00 85.75 115 ILE A C 1
ATOM 906 O O . ILE A 1 115 ? 6.121 7.630 1.023 1.00 85.75 115 ILE A O 1
ATOM 910 N N . PRO A 1 116 ? 6.188 8.708 3.000 1.00 83.38 116 PRO A N 1
ATOM 911 C CA . PRO A 1 116 ? 7.556 8.302 3.302 1.00 83.38 116 PRO A CA 1
ATOM 912 C C . PRO A 1 116 ? 7.718 6.774 3.304 1.00 83.38 116 PRO A C 1
ATOM 914 O O . PRO A 1 116 ? 6.988 6.059 3.996 1.00 83.38 116 PRO A O 1
ATOM 917 N N . ILE A 1 117 ? 8.689 6.269 2.537 1.00 84.38 117 ILE A N 1
ATOM 918 C CA . ILE A 1 117 ? 9.030 4.842 2.468 1.00 84.38 117 ILE A CA 1
ATOM 919 C C . ILE A 1 117 ? 10.487 4.669 2.893 1.00 84.38 117 ILE A C 1
ATOM 921 O O . ILE A 1 117 ? 11.406 5.036 2.163 1.00 84.38 117 ILE A O 1
ATOM 925 N N . ASN A 1 118 ? 10.708 4.053 4.055 1.00 81.88 118 ASN A N 1
ATOM 926 C CA . ASN A 1 118 ? 12.056 3.728 4.521 1.00 81.88 118 ASN A CA 1
ATOM 927 C C . ASN A 1 118 ? 12.733 2.750 3.551 1.00 81.88 118 ASN A C 1
ATOM 929 O O . ASN A 1 118 ? 12.272 1.617 3.396 1.00 81.88 118 ASN A O 1
ATOM 933 N N . GLY A 1 119 ? 13.817 3.190 2.906 1.00 83.56 119 GLY A N 1
ATOM 934 C CA . GLY A 1 119 ? 14.511 2.405 1.879 1.00 83.56 119 GLY A CA 1
ATOM 935 C C . GLY A 1 119 ? 13.672 2.167 0.620 1.00 83.56 119 GLY A C 1
ATOM 936 O O . GLY A 1 119 ? 13.897 1.181 -0.085 1.00 83.56 119 GLY A O 1
ATOM 937 N N . GLY A 1 120 ? 12.680 3.028 0.366 1.00 86.38 120 GLY A N 1
ATOM 938 C CA . GLY A 1 120 ? 11.874 2.991 -0.846 1.00 86.38 120 GLY A CA 1
ATOM 939 C C . GLY A 1 120 ? 12.735 3.158 -2.091 1.00 86.38 120 GLY A C 1
ATOM 940 O O . GLY A 1 120 ? 13.709 3.904 -2.104 1.00 86.38 120 GLY A O 1
ATOM 941 N N . LYS A 1 121 ? 12.368 2.440 -3.148 1.00 89.44 121 LYS A N 1
ATOM 942 C CA . LYS A 1 121 ? 13.043 2.477 -4.447 1.00 89.44 121 LYS A CA 1
ATOM 943 C C . LYS A 1 121 ? 12.060 2.904 -5.521 1.00 89.44 121 LYS A C 1
ATOM 945 O O . LYS A 1 121 ? 10.908 2.464 -5.488 1.00 89.44 121 LYS A O 1
ATOM 950 N N . ALA A 1 122 ? 12.538 3.692 -6.475 1.00 91.00 122 ALA A N 1
ATOM 951 C CA . ALA A 1 122 ? 11.852 3.976 -7.727 1.00 91.00 122 ALA A CA 1
ATOM 952 C C . ALA A 1 122 ? 12.587 3.286 -8.882 1.00 91.00 122 ALA A C 1
ATOM 954 O O . ALA A 1 122 ? 13.793 3.054 -8.817 1.00 91.00 122 ALA A O 1
ATOM 955 N N . CYS A 1 123 ? 11.865 2.932 -9.937 1.00 91.31 123 CYS A N 1
ATOM 956 C CA . CYS A 1 123 ? 12.428 2.335 -11.138 1.00 91.31 123 CYS A CA 1
ATOM 957 C C . CYS A 1 123 ? 11.624 2.778 -12.361 1.00 91.31 123 CYS A C 1
ATOM 959 O O . CYS A 1 123 ? 10.402 2.907 -12.304 1.00 91.31 123 CYS A O 1
ATOM 961 N N . ILE A 1 124 ? 12.314 2.992 -13.477 1.00 91.44 124 ILE A N 1
ATOM 962 C CA . ILE A 1 124 ? 11.687 3.235 -14.774 1.00 91.44 124 ILE A CA 1
ATOM 963 C C . ILE A 1 124 ? 11.604 1.905 -15.521 1.00 91.44 124 ILE A C 1
ATOM 965 O O . ILE A 1 124 ? 12.624 1.345 -15.921 1.00 91.44 124 ILE A O 1
ATOM 969 N N . VAL A 1 125 ? 10.396 1.402 -15.744 1.00 92.81 125 VAL A N 1
ATOM 970 C CA . VAL A 1 125 ? 10.147 0.131 -16.428 1.00 92.81 125 VAL A CA 1
ATOM 971 C C . VAL A 1 125 ? 9.722 0.391 -17.870 1.00 92.81 125 VAL A C 1
ATOM 973 O O . VAL A 1 125 ? 8.750 1.099 -18.124 1.00 92.81 125 VAL A O 1
ATOM 976 N N . LYS A 1 126 ? 10.445 -0.204 -18.821 1.00 91.62 126 LYS A N 1
ATOM 977 C CA . LYS A 1 126 ? 10.148 -0.173 -20.259 1.00 91.62 126 LYS A CA 1
ATOM 978 C C . LYS A 1 126 ? 9.396 -1.441 -20.660 1.00 91.62 126 LYS A C 1
ATOM 980 O O . LYS A 1 126 ? 9.905 -2.539 -20.435 1.00 91.62 126 LYS A O 1
ATOM 985 N N . VAL A 1 127 ? 8.230 -1.282 -21.276 1.00 92.31 127 VAL A N 1
ATOM 986 C CA . VAL A 1 127 ? 7.314 -2.357 -21.691 1.00 92.31 127 VAL A CA 1
ATOM 987 C C . VAL A 1 127 ? 7.129 -2.311 -23.209 1.00 92.31 127 VAL A C 1
ATOM 989 O O . VAL A 1 127 ? 7.031 -1.226 -23.781 1.00 92.31 127 VAL A O 1
ATOM 992 N N . TYR A 1 128 ? 7.125 -3.476 -23.861 1.00 88.25 128 TYR A N 1
ATOM 993 C CA . TYR A 1 128 ? 7.264 -3.601 -25.323 1.00 88.25 128 TYR A CA 1
ATOM 994 C C . TYR A 1 128 ? 6.095 -4.303 -26.033 1.00 88.25 128 TYR A C 1
ATOM 996 O O . TYR A 1 128 ? 6.057 -4.327 -27.262 1.00 88.25 128 TYR A O 1
ATOM 1004 N N . ASP A 1 129 ? 5.168 -4.899 -25.283 1.00 81.50 129 ASP A N 1
ATOM 1005 C CA . ASP A 1 129 ? 4.103 -5.782 -25.784 1.00 81.50 129 ASP A CA 1
ATOM 1006 C C . ASP A 1 129 ? 2.706 -5.135 -25.766 1.00 81.50 129 ASP A C 1
ATOM 1008 O O . ASP A 1 129 ? 1.698 -5.818 -25.933 1.00 81.50 129 ASP A O 1
ATOM 1012 N N . GLY A 1 130 ? 2.640 -3.816 -25.558 1.00 79.25 130 GLY A N 1
ATOM 1013 C CA . GLY A 1 130 ? 1.380 -3.076 -25.464 1.00 79.25 130 GLY A CA 1
ATOM 1014 C C . GLY A 1 130 ? 0.569 -3.368 -24.196 1.00 79.25 130 GLY A C 1
ATOM 1015 O O . GLY A 1 130 ? -0.609 -3.014 -24.144 1.00 79.25 130 GLY A O 1
ATOM 1016 N N . THR A 1 131 ? 1.156 -4.010 -23.178 1.00 86.12 131 THR A N 1
ATOM 1017 C CA . THR A 1 131 ? 0.491 -4.232 -21.886 1.00 86.12 131 THR A CA 1
ATOM 1018 C C . THR A 1 131 ? 0.147 -2.903 -21.216 1.00 86.12 131 THR A C 1
ATOM 1020 O O . THR A 1 131 ? 1.032 -2.146 -20.824 1.00 86.12 131 THR A O 1
ATOM 1023 N N . ILE A 1 132 ? -1.150 -2.653 -21.022 1.00 86.88 132 ILE A N 1
ATOM 1024 C CA . ILE A 1 132 ? -1.652 -1.439 -20.372 1.00 86.88 132 ILE A CA 1
ATOM 1025 C C . ILE A 1 132 ? -1.749 -1.668 -18.863 1.00 86.88 132 ILE A C 1
ATOM 1027 O O . ILE A 1 132 ? -2.609 -2.416 -18.392 1.00 86.88 132 ILE A O 1
ATOM 1031 N N . LEU A 1 133 ? -0.909 -0.970 -18.102 1.00 89.81 133 LEU A N 1
ATOM 1032 C CA . LEU A 1 133 ? -0.943 -0.978 -16.639 1.00 89.81 133 LEU A CA 1
ATOM 1033 C C . LEU A 1 133 ? -1.820 0.148 -16.087 1.00 89.81 133 LEU A C 1
ATOM 1035 O O . LEU A 1 133 ? -1.808 1.274 -16.589 1.00 89.81 133 LEU A O 1
ATOM 1039 N N . LYS A 1 134 ? -2.568 -0.145 -15.019 1.00 88.06 134 LYS A N 1
ATOM 1040 C CA . LYS A 1 134 ? -3.392 0.852 -14.322 1.00 88.06 134 LYS A CA 1
ATOM 1041 C C . LYS A 1 134 ? -2.578 1.587 -13.260 1.00 88.06 134 LYS A C 1
ATOM 1043 O O . LYS A 1 134 ? -1.710 1.009 -12.608 1.00 88.06 134 LYS A O 1
ATOM 1048 N N . LEU A 1 135 ? -2.925 2.850 -13.016 1.00 85.75 135 LEU A N 1
ATOM 1049 C CA . LEU A 1 135 ? -2.357 3.612 -11.904 1.00 85.75 135 LEU A CA 1
ATOM 1050 C C . LEU A 1 135 ? -2.639 2.902 -10.567 1.00 85.75 135 LEU A C 1
ATOM 1052 O O . LEU A 1 135 ? -3.751 2.424 -10.335 1.00 85.75 135 LEU A O 1
ATOM 1056 N N . ASN A 1 136 ? -1.636 2.860 -9.685 1.00 85.62 136 ASN A N 1
ATOM 1057 C CA . ASN A 1 136 ? -1.664 2.184 -8.378 1.00 85.62 136 ASN A CA 1
ATOM 1058 C C . ASN A 1 136 ? -1.830 0.654 -8.426 1.00 85.62 136 ASN A C 1
ATOM 1060 O O . ASN A 1 136 ? -2.078 0.028 -7.390 1.00 85.62 136 ASN A O 1
ATOM 1064 N N . GLN A 1 137 ? -1.686 0.037 -9.600 1.00 88.25 137 GLN A N 1
ATOM 1065 C CA . GLN A 1 137 ? -1.630 -1.414 -9.713 1.00 88.25 137 GLN A CA 1
ATOM 1066 C C . GLN A 1 137 ? -0.326 -1.940 -9.100 1.00 88.25 137 GLN A C 1
ATOM 1068 O O . GLN A 1 137 ? 0.751 -1.398 -9.339 1.00 88.25 137 GLN A O 1
ATOM 1073 N N . VAL A 1 138 ? -0.429 -3.007 -8.307 1.00 89.81 138 VAL A N 1
ATOM 1074 C CA . VAL A 1 138 ? 0.739 -3.713 -7.766 1.00 89.81 138 VAL A CA 1
ATOM 1075 C C . VAL A 1 138 ? 1.105 -4.838 -8.728 1.00 89.81 138 VAL A C 1
ATOM 1077 O O . VAL A 1 138 ? 0.259 -5.674 -9.053 1.00 89.81 138 VAL A O 1
ATOM 1080 N N . ILE A 1 139 ? 2.356 -4.844 -9.178 1.00 92.44 139 ILE A N 1
ATOM 1081 C CA . ILE A 1 139 ? 2.886 -5.800 -10.151 1.00 92.44 139 ILE A CA 1
ATOM 1082 C C . ILE A 1 139 ? 4.265 -6.289 -9.719 1.00 92.44 139 ILE A C 1
ATOM 1084 O 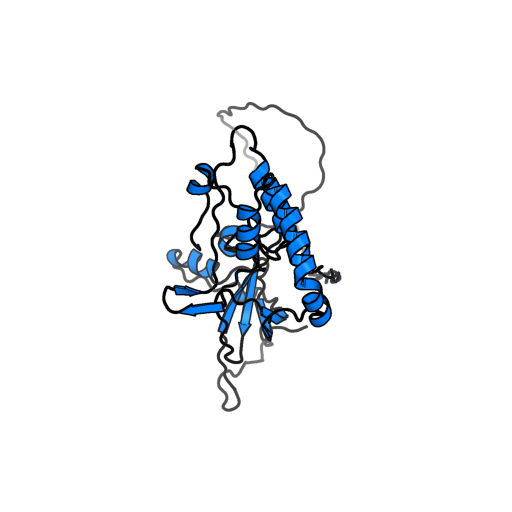O . ILE A 1 139 ? 5.014 -5.535 -9.095 1.00 92.44 139 ILE A O 1
ATOM 1088 N N . ASP A 1 140 ? 4.618 -7.496 -10.147 1.00 91.75 140 ASP A N 1
ATOM 1089 C CA . ASP A 1 140 ? 6.007 -7.942 -10.190 1.00 91.75 140 ASP A CA 1
ATOM 1090 C C . ASP A 1 140 ? 6.534 -7.803 -11.615 1.00 91.75 140 ASP A C 1
ATOM 1092 O O . ASP A 1 140 ? 5.858 -8.148 -12.590 1.00 91.75 140 ASP A O 1
ATOM 1096 N N . VAL A 1 141 ? 7.768 -7.320 -11.742 1.00 93.38 141 VAL A N 1
ATOM 1097 C CA . VAL A 1 141 ? 8.425 -7.141 -13.036 1.00 93.38 141 VAL A CA 1
ATOM 1098 C C . VAL A 1 141 ? 9.701 -7.964 -13.073 1.00 93.38 141 VAL A C 1
ATOM 1100 O O . VAL A 1 141 ? 10.587 -7.807 -12.236 1.00 93.38 141 VAL A O 1
ATOM 1103 N N . ILE A 1 142 ? 9.808 -8.822 -14.082 1.00 93.44 142 ILE A N 1
ATOM 1104 C CA . ILE A 1 142 ? 11.012 -9.590 -14.389 1.00 93.44 142 ILE A CA 1
ATOM 1105 C C . ILE A 1 142 ? 11.600 -9.010 -15.668 1.00 93.44 142 ILE A C 1
ATOM 1107 O O . ILE A 1 142 ? 10.911 -8.898 -16.687 1.00 93.44 142 ILE A O 1
ATOM 1111 N N . GLY A 1 143 ? 12.874 -8.634 -15.625 1.00 92.19 143 GLY A N 1
ATOM 1112 C CA . GLY A 1 143 ? 13.498 -7.924 -16.729 1.00 92.19 143 GLY A CA 1
ATOM 1113 C C . GLY A 1 143 ? 15.008 -7.798 -16.617 1.00 92.19 143 GLY A C 1
ATOM 1114 O O . GLY A 1 143 ? 15.627 -8.299 -15.679 1.00 92.19 143 GLY A O 1
ATOM 1115 N N . PHE A 1 144 ? 15.589 -7.098 -17.585 1.00 90.75 144 PHE A N 1
ATOM 1116 C CA . PHE A 1 144 ? 17.014 -6.776 -17.612 1.00 90.75 144 PHE A CA 1
ATOM 1117 C C . PHE A 1 144 ? 17.241 -5.351 -17.125 1.00 90.75 144 PHE A C 1
ATOM 1119 O O . PHE A 1 144 ? 16.612 -4.414 -17.622 1.00 90.75 144 PHE A O 1
ATOM 1126 N N . ILE A 1 145 ? 18.145 -5.183 -16.160 1.00 89.00 145 ILE A N 1
ATOM 1127 C CA . ILE A 1 145 ? 18.547 -3.854 -15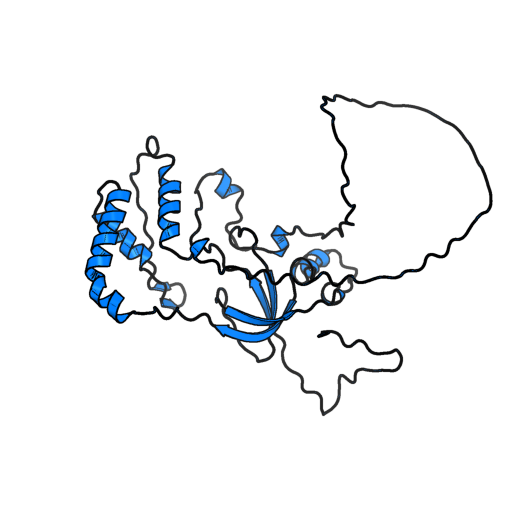.703 1.00 89.00 145 ILE A CA 1
ATOM 1128 C C . ILE A 1 145 ? 19.394 -3.167 -16.779 1.00 89.00 145 ILE A C 1
ATOM 1130 O O . ILE A 1 145 ? 20.300 -3.762 -17.363 1.00 89.00 145 ILE A O 1
ATOM 1134 N N . SER A 1 146 ? 19.058 -1.916 -17.053 1.00 84.44 146 SER A N 1
ATOM 1135 C CA . SER A 1 146 ? 19.768 -1.013 -17.947 1.00 84.44 146 SER A CA 1
ATOM 1136 C C . SER A 1 146 ? 20.780 -0.227 -17.119 1.00 84.44 146 SER A C 1
ATOM 1138 O O . SER A 1 146 ? 20.420 0.449 -16.155 1.00 84.44 146 SER A O 1
ATOM 1140 N N . LEU A 1 147 ? 22.058 -0.382 -17.465 1.00 72.31 147 LEU A N 1
ATOM 1141 C CA . LEU A 1 147 ? 23.190 0.200 -16.735 1.00 72.31 147 LEU A CA 1
ATOM 1142 C C . LEU A 1 147 ? 23.884 1.321 -17.520 1.00 72.31 147 LEU A C 1
ATOM 1144 O O . LEU A 1 147 ? 24.878 1.858 -17.041 1.00 72.31 147 LEU A O 1
ATOM 1148 N N . SER A 1 148 ? 23.402 1.666 -18.718 1.00 69.31 148 SER A N 1
ATOM 1149 C CA . SER A 1 148 ? 24.056 2.664 -19.567 1.00 69.31 148 SER A CA 1
ATOM 1150 C C . SER A 1 148 ? 23.836 4.090 -19.036 1.00 69.31 148 SER A C 1
ATOM 1152 O O . SER A 1 148 ? 22.695 4.566 -19.031 1.00 69.31 148 SER A O 1
ATOM 1154 N N . PRO A 1 149 ? 24.907 4.815 -18.642 1.00 63.75 149 PRO A N 1
ATOM 1155 C CA . PRO A 1 149 ? 24.813 6.203 -18.170 1.00 63.75 149 PRO A CA 1
ATOM 1156 C C . PRO A 1 149 ? 24.333 7.174 -19.258 1.00 63.75 149 PRO A C 1
ATOM 1158 O O . PRO A 1 149 ? 23.802 8.240 -18.954 1.00 63.75 149 PRO A O 1
ATOM 1161 N N . VAL A 1 150 ? 24.480 6.788 -20.529 1.00 65.31 150 VAL A N 1
ATOM 1162 C CA . VAL A 1 150 ? 24.092 7.592 -21.699 1.00 65.31 150 VAL A CA 1
ATOM 1163 C C . VAL A 1 150 ? 22.572 7.801 -21.758 1.00 65.31 150 VAL A C 1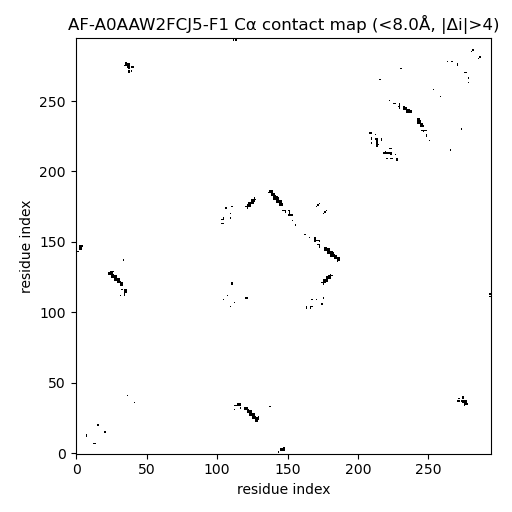
ATOM 1165 O O . VAL A 1 150 ? 22.091 8.772 -22.322 1.00 65.31 150 VAL A O 1
ATOM 1168 N N . LEU A 1 151 ? 21.786 6.926 -21.121 1.00 60.41 151 LEU A N 1
ATOM 1169 C CA . LEU A 1 151 ? 20.325 7.056 -21.040 1.00 60.41 151 LEU A CA 1
ATOM 1170 C C . LEU A 1 151 ? 19.842 8.073 -19.992 1.00 60.41 151 LEU A C 1
ATOM 1172 O O . LEU A 1 151 ? 18.634 8.303 -19.888 1.00 60.41 151 LEU A O 1
ATOM 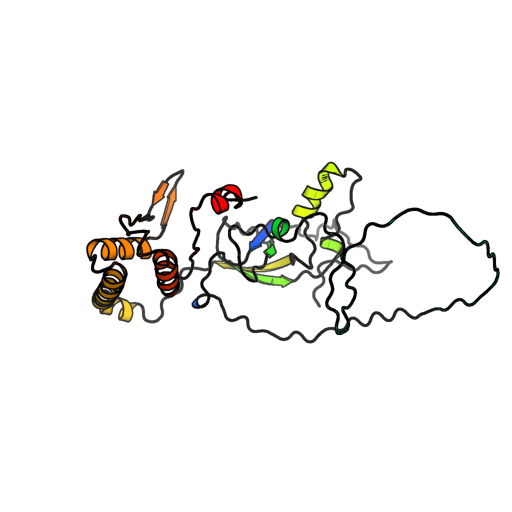1176 N N . SER A 1 152 ? 20.749 8.624 -19.183 1.00 58.44 152 SER A N 1
ATOM 1177 C CA . SER A 1 152 ? 20.469 9.732 -18.257 1.00 58.44 152 SER A CA 1
ATOM 1178 C C . SER A 1 152 ? 20.931 11.092 -18.777 1.00 58.44 152 SER A C 1
ATOM 1180 O O . SER A 1 152 ? 20.558 12.103 -18.200 1.00 58.44 152 SER A O 1
ATOM 1182 N N . THR A 1 153 ? 21.704 11.132 -19.861 1.00 56.50 153 THR A N 1
ATOM 1183 C CA . THR A 1 153 ? 22.181 12.371 -20.480 1.00 56.50 153 THR A CA 1
ATOM 1184 C C . THR A 1 153 ? 21.338 12.655 -21.717 1.00 56.50 153 THR A C 1
ATOM 1186 O O . THR A 1 153 ? 21.544 12.037 -22.759 1.00 56.50 153 THR A O 1
ATOM 1189 N N . ILE A 1 154 ? 20.359 13.548 -21.600 1.00 56.88 154 ILE A N 1
ATOM 1190 C CA . ILE A 1 154 ? 19.781 14.205 -22.775 1.00 56.88 154 ILE A CA 1
ATOM 1191 C C . ILE A 1 154 ? 20.613 15.463 -23.000 1.00 56.88 154 ILE A C 1
ATOM 1193 O O . ILE A 1 154 ? 20.821 16.218 -22.051 1.00 56.88 154 ILE A O 1
ATOM 1197 N N . ASP A 1 155 ? 21.119 15.644 -24.221 1.00 51.69 155 ASP A N 1
ATOM 1198 C CA . ASP A 1 155 ? 21.853 16.846 -24.613 1.00 51.69 155 ASP A CA 1
ATOM 1199 C C . ASP A 1 155 ? 21.016 18.081 -24.269 1.00 51.69 155 ASP A C 1
ATOM 1201 O O . ASP A 1 155 ? 19.881 18.236 -24.729 1.00 51.69 155 ASP A O 1
ATOM 1205 N N . THR A 1 156 ? 21.572 18.930 -23.411 1.00 48.97 156 THR A N 1
ATOM 1206 C CA . THR A 1 156 ? 20.994 20.206 -23.006 1.00 48.97 156 THR A CA 1
ATOM 1207 C C . THR A 1 156 ? 20.828 21.073 -24.249 1.00 48.97 156 THR A C 1
ATOM 1209 O O . THR A 1 156 ? 21.799 21.619 -24.768 1.00 48.97 156 THR A O 1
ATOM 1212 N N . SER A 1 157 ? 19.605 21.192 -24.761 1.00 53.84 157 SER A N 1
ATOM 1213 C CA . SER A 1 157 ? 19.249 22.359 -25.563 1.00 53.84 157 SER A CA 1
ATOM 1214 C C . SER A 1 157 ? 19.364 23.590 -24.662 1.00 53.84 157 SER A C 1
ATOM 1216 O O . SER A 1 157 ? 18.870 23.526 -23.538 1.00 53.84 157 SER A O 1
ATOM 1218 N N . ASP A 1 158 ? 19.972 24.673 -25.153 1.00 54.69 158 ASP A N 1
ATOM 1219 C CA . ASP A 1 158 ? 20.333 25.923 -24.443 1.00 54.69 158 ASP A CA 1
ATOM 1220 C C . ASP A 1 158 ? 19.183 26.675 -23.714 1.00 54.69 158 ASP A C 1
ATOM 1222 O O . ASP A 1 158 ? 19.377 27.784 -23.222 1.00 54.69 158 ASP A O 1
ATOM 1226 N N . ASP A 1 159 ? 17.984 26.099 -23.614 1.00 56.59 159 ASP A N 1
ATOM 1227 C CA . ASP A 1 159 ? 16.855 26.654 -22.868 1.00 56.59 159 ASP A CA 1
ATOM 1228 C C . ASP A 1 159 ? 16.838 26.125 -21.420 1.00 56.59 159 ASP A C 1
ATOM 1230 O O . ASP A 1 159 ? 16.191 25.124 -21.099 1.00 56.59 159 ASP A O 1
ATOM 1234 N N . GLU A 1 160 ? 17.500 26.857 -20.517 1.00 57.78 160 GLU A N 1
ATOM 1235 C CA . GLU A 1 160 ? 17.523 26.623 -19.056 1.00 57.78 160 GLU A CA 1
ATOM 1236 C C . GLU A 1 160 ? 16.112 26.466 -18.443 1.00 57.78 160 GLU A C 1
ATOM 1238 O O . GLU A 1 160 ? 15.922 25.781 -17.438 1.00 57.78 160 GLU A O 1
ATOM 1243 N N . MET A 1 161 ? 15.081 27.049 -19.071 1.00 56.44 161 MET A N 1
ATOM 1244 C CA . MET A 1 161 ? 13.694 26.991 -18.592 1.00 56.44 161 MET A CA 1
ATOM 1245 C C . MET A 1 161 ? 13.072 25.582 -18.674 1.00 56.44 161 MET A C 1
ATOM 1247 O O . MET A 1 161 ? 12.069 25.326 -18.013 1.00 56.44 161 MET A O 1
ATOM 1251 N N . ASN A 1 162 ? 13.674 24.664 -19.440 1.00 65.00 162 ASN A N 1
ATOM 1252 C CA . ASN A 1 162 ? 13.233 23.272 -19.587 1.00 65.00 162 ASN A CA 1
ATOM 1253 C C . ASN A 1 162 ? 14.130 22.281 -18.817 1.00 65.00 162 ASN A C 1
ATOM 1255 O O . ASN A 1 162 ? 13.865 21.081 -18.764 1.00 65.00 162 ASN A O 1
ATOM 1259 N N . GLU A 1 163 ? 15.207 22.762 -18.197 1.00 68.12 163 GLU A N 1
ATOM 1260 C CA . GLU A 1 163 ? 16.230 21.895 -17.623 1.00 68.12 163 GLU A CA 1
ATOM 1261 C C . GLU A 1 163 ? 15.679 21.073 -16.443 1.00 68.12 163 GLU A C 1
ATOM 1263 O O . GLU A 1 163 ? 15.886 19.862 -16.370 1.00 68.12 163 GLU A O 1
ATOM 1268 N N . ALA A 1 164 ? 14.900 21.691 -15.550 1.00 69.19 164 ALA A N 1
ATOM 1269 C CA . ALA A 1 164 ? 14.300 21.003 -14.404 1.00 69.19 164 ALA A CA 1
ATOM 1270 C C . ALA A 1 164 ? 13.258 19.942 -14.817 1.00 69.19 164 ALA A C 1
ATOM 1272 O O . ALA A 1 164 ? 13.184 18.873 -14.204 1.00 69.19 164 ALA A O 1
ATOM 1273 N N . GLU A 1 165 ? 12.485 20.203 -15.873 1.00 74.94 165 GLU A N 1
ATOM 1274 C CA . GLU A 1 165 ? 11.502 19.264 -16.429 1.00 74.94 165 GLU A CA 1
ATOM 1275 C C . GLU A 1 165 ? 12.209 18.061 -17.071 1.00 74.94 165 GLU A C 1
ATOM 1277 O O . GLU A 1 165 ? 11.901 16.906 -16.757 1.00 74.94 165 GLU A O 1
ATOM 1282 N N . ILE A 1 166 ? 13.244 18.316 -17.878 1.00 73.00 166 ILE A N 1
ATOM 1283 C CA . ILE A 1 166 ? 14.072 17.275 -18.496 1.00 73.00 166 ILE A CA 1
ATOM 1284 C C . ILE A 1 166 ? 14.708 16.373 -17.432 1.00 73.00 166 ILE A C 1
ATOM 1286 O O . ILE A 1 166 ? 14.632 15.146 -17.556 1.00 73.00 166 ILE A O 1
ATOM 1290 N N . HIS A 1 167 ? 15.284 16.949 -16.373 1.00 70.94 167 HIS A N 1
ATOM 1291 C CA . HIS A 1 167 ? 15.906 16.191 -15.281 1.00 70.94 167 HIS A CA 1
ATOM 1292 C C . HIS A 1 167 ? 14.897 15.393 -14.451 1.00 70.94 167 HIS A C 1
ATOM 1294 O O . HIS A 1 167 ? 15.209 14.287 -14.006 1.00 70.94 167 HIS A O 1
ATOM 1300 N N . THR A 1 168 ? 13.680 15.912 -14.279 1.00 74.19 168 THR A N 1
ATOM 1301 C CA . THR A 1 168 ? 12.593 15.203 -13.589 1.00 74.19 168 THR A CA 1
ATOM 1302 C C . THR A 1 168 ? 12.142 13.978 -14.383 1.00 74.19 168 THR A C 1
ATOM 1304 O O . THR A 1 168 ? 11.940 12.904 -13.815 1.00 74.19 168 THR A O 1
ATOM 1307 N N . HIS A 1 169 ? 12.046 14.094 -15.709 1.00 74.12 169 HIS A N 1
ATOM 1308 C CA . HIS A 1 169 ? 11.677 12.976 -16.579 1.00 74.12 169 HIS A CA 1
ATOM 1309 C C . HIS A 1 169 ? 12.820 11.988 -16.841 1.00 74.12 169 HIS A C 1
ATOM 1311 O O . HIS A 1 169 ? 12.564 10.830 -17.180 1.00 74.12 169 HIS A O 1
ATOM 1317 N N . ASN A 1 170 ? 14.073 12.414 -16.668 1.00 77.06 170 ASN A N 1
ATOM 1318 C CA . ASN A 1 170 ? 15.258 11.614 -16.978 1.00 77.06 170 ASN A CA 1
ATOM 1319 C C . ASN A 1 170 ? 16.228 11.554 -15.798 1.00 77.06 170 ASN A C 1
ATOM 1321 O O . ASN A 1 170 ? 17.396 11.924 -15.931 1.00 77.06 170 ASN A O 1
ATOM 1325 N N . PRO A 1 171 ? 15.788 11.021 -14.647 1.00 83.94 171 PRO A N 1
ATOM 1326 C CA . PRO A 1 171 ? 16.632 10.959 -13.473 1.00 83.94 171 PRO A CA 1
ATOM 1327 C C . PRO A 1 171 ? 17.884 10.097 -13.714 1.00 83.94 171 PRO A C 1
ATOM 1329 O O . PRO A 1 171 ? 17.847 9.129 -14.501 1.00 83.94 171 PRO A O 1
ATOM 1332 N N . PRO A 1 172 ? 18.994 10.400 -13.015 1.00 83.50 172 PRO A N 1
ATOM 1333 C CA . PRO A 1 172 ? 20.217 9.612 -13.084 1.00 83.50 172 PRO A CA 1
ATOM 1334 C C . PRO A 1 172 ? 19.967 8.132 -12.786 1.00 83.50 172 PRO A C 1
ATOM 1336 O O . PRO A 1 172 ? 19.242 7.786 -11.849 1.00 83.50 172 PRO A O 1
ATOM 1339 N N . ALA A 1 173 ? 20.605 7.244 -13.553 1.00 82.50 173 ALA A N 1
ATOM 1340 C CA . ALA A 1 173 ? 20.443 5.794 -13.398 1.00 82.50 173 ALA A CA 1
ATOM 1341 C C . ALA A 1 173 ? 20.928 5.258 -12.034 1.00 82.50 173 ALA A C 1
ATOM 1343 O O . ALA A 1 173 ? 20.508 4.179 -11.622 1.00 82.50 173 ALA A O 1
ATOM 1344 N N . SER A 1 174 ? 21.778 6.016 -11.330 1.00 82.25 174 SER A N 1
ATOM 1345 C CA . SER A 1 174 ? 22.215 5.720 -9.961 1.00 82.25 174 SER A CA 1
ATOM 1346 C C . SER A 1 174 ? 21.093 5.849 -8.928 1.00 82.25 174 SER A C 1
ATOM 1348 O O . SER A 1 174 ? 21.097 5.112 -7.946 1.00 82.25 174 SER A O 1
ATOM 1350 N N . LEU A 1 175 ? 20.140 6.761 -9.150 1.00 84.50 175 LEU A N 1
ATOM 1351 C CA . LEU A 1 175 ? 19.014 7.007 -8.248 1.00 84.50 175 LEU A CA 1
ATOM 1352 C C . LEU A 1 175 ? 17.762 6.249 -8.698 1.00 84.50 175 LEU A C 1
ATOM 1354 O O . LEU A 1 175 ? 17.080 5.627 -7.886 1.00 84.50 175 LEU A O 1
ATOM 1358 N N . VAL A 1 176 ? 17.479 6.275 -10.002 1.00 88.88 176 VAL A N 1
ATOM 1359 C CA . VAL A 1 176 ? 16.309 5.626 -10.599 1.00 88.88 176 VAL A CA 1
ATOM 1360 C C . VAL A 1 176 ? 16.775 4.686 -11.717 1.00 88.88 176 VAL A C 1
ATOM 1362 O O . VAL A 1 176 ? 16.931 5.106 -12.874 1.00 88.88 176 VAL A O 1
ATOM 1365 N N . PRO A 1 177 ? 17.025 3.400 -11.404 1.00 89.38 177 PRO A N 1
ATOM 1366 C CA . PRO A 1 177 ? 17.435 2.423 -12.400 1.00 89.38 177 PRO A CA 1
ATOM 1367 C C . PRO A 1 177 ? 16.341 2.205 -13.445 1.00 89.38 177 PRO A C 1
ATOM 1369 O O . PRO A 1 177 ? 15.142 2.313 -13.170 1.00 89.38 177 PRO A O 1
ATOM 1372 N N . ARG A 1 178 ? 16.764 1.847 -14.657 1.00 89.12 178 ARG A N 1
ATOM 1373 C CA . ARG A 1 178 ? 15.870 1.509 -15.768 1.00 89.12 178 ARG A CA 1
ATOM 1374 C C . ARG A 1 178 ? 15.821 -0.013 -15.921 1.00 89.12 178 ARG A C 1
ATOM 1376 O O . ARG A 1 178 ? 16.853 -0.674 -15.872 1.00 89.12 178 ARG A O 1
ATOM 1383 N N . LEU A 1 179 ? 14.638 -0.581 -16.115 1.00 92.00 179 LEU A N 1
ATOM 1384 C CA . LEU A 1 179 ? 14.415 -2.018 -16.270 1.00 92.00 179 LEU A CA 1
ATOM 1385 C C . LEU A 1 179 ? 13.665 -2.280 -17.578 1.00 92.00 179 LEU A C 1
ATOM 1387 O O . LEU A 1 179 ? 12.623 -1.686 -17.836 1.00 92.00 179 LEU A O 1
ATOM 1391 N N . HIS A 1 180 ? 14.179 -3.182 -18.405 1.00 91.62 180 HIS A N 1
ATOM 1392 C CA . HIS A 1 180 ? 13.498 -3.660 -19.604 1.00 91.62 180 HIS A CA 1
ATOM 1393 C C . HIS A 1 180 ? 12.647 -4.873 -19.236 1.00 91.62 180 HIS A C 1
ATOM 1395 O O . HIS A 1 180 ? 13.197 -5.940 -18.953 1.00 91.62 180 HIS A O 1
ATOM 1401 N N . ALA A 1 181 ? 11.325 -4.707 -19.202 1.00 93.06 181 ALA A N 1
ATOM 1402 C CA . ALA A 1 181 ? 10.406 -5.764 -18.811 1.00 93.06 181 ALA A CA 1
ATOM 1403 C C . ALA A 1 181 ? 10.379 -6.878 -19.863 1.00 93.06 181 ALA A C 1
ATOM 1405 O O . ALA A 1 181 ? 10.155 -6.634 -21.047 1.00 93.06 181 ALA A O 1
ATOM 1406 N N . VAL A 1 182 ? 10.589 -8.108 -19.400 1.00 92.50 182 VAL A N 1
ATOM 1407 C CA . VAL A 1 182 ? 10.402 -9.344 -20.172 1.00 92.50 182 VAL A CA 1
ATOM 1408 C C . VAL A 1 182 ? 9.083 -10.001 -19.784 1.00 92.50 182 VAL A C 1
ATOM 1410 O O . VAL A 1 182 ? 8.403 -10.585 -20.622 1.00 92.50 182 VAL A O 1
ATOM 1413 N N . LYS A 1 183 ? 8.725 -9.922 -18.499 1.00 92.06 183 LYS A N 1
ATOM 1414 C CA . LYS A 1 183 ? 7.477 -10.458 -17.971 1.00 92.06 183 LYS A CA 1
ATOM 1415 C C . LYS A 1 183 ? 6.940 -9.552 -16.876 1.00 92.06 183 LYS A C 1
ATOM 1417 O O . LYS A 1 183 ? 7.672 -9.187 -15.958 1.00 92.06 183 LYS A O 1
ATOM 1422 N N . ILE A 1 184 ? 5.652 -9.253 -16.965 1.00 92.38 184 ILE A N 1
ATOM 1423 C CA . ILE A 1 184 ? 4.894 -8.563 -15.926 1.00 92.38 184 ILE A CA 1
ATOM 1424 C C . ILE A 1 184 ? 3.928 -9.574 -15.318 1.00 92.38 184 ILE A C 1
ATOM 1426 O O . ILE A 1 184 ? 3.285 -10.342 -16.036 1.00 92.38 184 ILE A O 1
ATOM 1430 N N . ILE A 1 185 ? 3.864 -9.619 -13.993 1.00 91.19 185 ILE A N 1
ATOM 1431 C CA . ILE A 1 185 ? 2.969 -10.496 -13.244 1.00 91.19 185 ILE A CA 1
ATOM 1432 C C . ILE A 1 185 ? 2.060 -9.603 -12.412 1.00 91.19 185 ILE A C 1
ATOM 1434 O O . ILE A 1 185 ? 2.522 -8.839 -11.568 1.00 91.19 185 ILE A O 1
ATOM 1438 N N . GLU A 1 186 ? 0.756 -9.692 -12.654 1.00 87.00 186 GLU A N 1
ATOM 1439 C CA . GLU A 1 186 ? -0.217 -8.998 -11.819 1.00 87.00 186 GLU A CA 1
ATOM 1440 C C . GLU A 1 186 ? -0.327 -9.702 -10.468 1.00 87.00 186 GLU A C 1
ATOM 1442 O O . GLU A 1 186 ? -0.611 -10.904 -10.404 1.00 87.00 186 GLU A O 1
ATOM 1447 N N . LEU A 1 187 ? -0.131 -8.953 -9.380 1.00 77.88 187 LEU A N 1
ATOM 1448 C CA . LEU A 1 187 ? -0.258 -9.499 -8.035 1.00 77.88 187 LEU A CA 1
ATOM 1449 C C . LEU A 1 187 ? -1.746 -9.705 -7.718 1.00 77.88 187 LEU A C 1
ATOM 1451 O O . LEU A 1 187 ? -2.442 -8.801 -7.254 1.00 77.88 187 LEU A O 1
ATOM 1455 N N . THR A 1 188 ? -2.261 -10.896 -8.023 1.00 67.06 188 THR A N 1
ATOM 1456 C CA . THR A 1 188 ? -3.624 -11.288 -7.644 1.00 67.06 188 THR A CA 1
ATOM 1457 C C . THR A 1 188 ? -3.691 -11.556 -6.140 1.00 67.06 188 THR A C 1
ATOM 1459 O O . THR A 1 188 ? -2.666 -11.809 -5.502 1.00 67.06 188 THR A O 1
ATOM 1462 N N . GLU A 1 189 ? -4.894 -11.510 -5.557 1.00 67.19 189 GLU A N 1
ATOM 1463 C CA . GLU A 1 189 ? -5.085 -11.825 -4.140 1.00 67.19 189 GLU A CA 1
ATOM 1464 C C . GLU A 1 189 ? -4.383 -13.144 -3.770 1.00 67.19 189 GLU A C 1
ATOM 1466 O O . GLU A 1 189 ? -4.532 -14.152 -4.474 1.00 67.19 189 GLU A O 1
ATOM 1471 N N . PRO A 1 190 ? -3.580 -13.155 -2.692 1.00 67.81 190 PRO A N 1
ATOM 1472 C CA . PRO A 1 190 ? -2.800 -14.326 -2.336 1.00 67.81 190 PRO A CA 1
ATOM 1473 C C . PRO A 1 190 ? -3.744 -15.483 -2.034 1.00 67.81 190 PRO A C 1
ATOM 1475 O O . PRO A 1 190 ? -4.655 -15.362 -1.213 1.00 67.81 190 PRO A O 1
ATOM 1478 N N . LYS A 1 191 ? -3.503 -16.632 -2.670 1.00 73.25 191 LYS A N 1
ATOM 1479 C CA . LYS A 1 191 ? -4.224 -17.861 -2.336 1.00 73.25 191 LYS A CA 1
ATOM 1480 C C . LYS A 1 191 ? -3.927 -18.209 -0.881 1.00 73.25 191 LYS A C 1
ATOM 1482 O O . LYS A 1 191 ? -2.792 -18.530 -0.534 1.00 73.25 191 LYS A O 1
ATOM 1487 N N . ILE A 1 192 ? -4.950 -18.136 -0.036 1.00 80.00 192 ILE A N 1
ATOM 1488 C CA . ILE A 1 192 ? -4.838 -18.517 1.370 1.00 80.00 192 ILE A CA 1
ATOM 1489 C C . ILE A 1 192 ? -4.676 -20.037 1.420 1.00 80.00 192 ILE A C 1
ATOM 1491 O O . ILE A 1 192 ? -5.608 -20.785 1.108 1.00 80.00 192 ILE A O 1
ATOM 1495 N N . ALA A 1 193 ? -3.483 -20.496 1.798 1.00 80.25 193 ALA A N 1
ATOM 1496 C CA . ALA A 1 193 ? -3.268 -21.900 2.117 1.00 80.25 193 ALA A CA 1
ATOM 1497 C C . ALA A 1 193 ? -4.238 -22.298 3.243 1.00 80.25 193 ALA A C 1
ATOM 1499 O O . ALA A 1 193 ? -4.388 -21.569 4.220 1.00 80.25 193 ALA A O 1
ATOM 1500 N N . ASN A 1 194 ? -4.921 -23.434 3.090 1.00 86.38 194 ASN A N 1
ATOM 1501 C CA . ASN A 1 194 ? -5.906 -23.954 4.049 1.00 86.38 194 ASN A CA 1
ATOM 1502 C C . ASN A 1 194 ? -7.179 -23.101 4.222 1.00 86.38 194 ASN A C 1
ATOM 1504 O O . ASN A 1 194 ? -7.823 -23.164 5.269 1.00 86.38 194 ASN A O 1
ATOM 1508 N N . ALA A 1 195 ? -7.603 -22.354 3.194 1.00 87.94 195 ALA A N 1
ATOM 1509 C CA . ALA A 1 195 ? -8.847 -21.576 3.239 1.00 87.94 195 ALA A CA 1
ATOM 1510 C C . ALA A 1 195 ? -10.071 -22.342 3.809 1.00 87.94 195 ALA A C 1
ATOM 1512 O O . ALA A 1 195 ? -10.759 -21.768 4.652 1.00 87.94 195 ALA A O 1
ATOM 1513 N N . PRO A 1 196 ? -10.337 -23.625 3.464 1.00 91.44 196 PRO A N 1
ATOM 1514 C CA . PRO A 1 196 ? -11.472 -24.360 4.035 1.00 91.44 196 PRO A CA 1
ATOM 1515 C C . PRO A 1 196 ? -11.397 -24.541 5.560 1.00 91.44 196 PRO A C 1
ATOM 1517 O O . PRO A 1 196 ? -12.413 -24.442 6.247 1.00 91.44 196 PRO A O 1
ATOM 1520 N N . GLU A 1 197 ? -10.200 -24.773 6.102 1.00 91.94 197 GLU A N 1
ATOM 1521 C CA . GLU A 1 197 ? -9.982 -24.924 7.546 1.00 91.94 197 GLU A CA 1
ATOM 1522 C C . GLU A 1 197 ? -10.108 -23.590 8.287 1.00 91.94 197 GLU A C 1
ATOM 1524 O O . GLU A 1 197 ? -10.594 -23.543 9.415 1.00 91.94 197 GLU A O 1
ATOM 1529 N N . VAL A 1 198 ? -9.686 -22.493 7.655 1.00 90.81 198 VAL A N 1
ATOM 1530 C CA . VAL A 1 198 ? -9.861 -21.142 8.204 1.00 90.81 198 VAL A CA 1
ATOM 1531 C C . VAL A 1 198 ? -11.344 -20.778 8.233 1.00 90.81 198 VAL A C 1
ATOM 1533 O O . VAL A 1 198 ? -11.840 -20.292 9.248 1.00 90.81 198 VAL A O 1
ATOM 1536 N N . ILE A 1 199 ? -12.076 -21.075 7.154 1.00 92.62 199 ILE A N 1
ATOM 1537 C CA . ILE A 1 199 ? -13.515 -20.808 7.049 1.00 92.62 199 ILE A CA 1
ATOM 1538 C C . ILE A 1 199 ? -14.300 -21.605 8.097 1.00 92.62 199 ILE A C 1
ATOM 1540 O O . ILE A 1 199 ? -15.195 -21.048 8.729 1.00 92.62 199 ILE A O 1
ATOM 1544 N N . SER A 1 200 ? -13.948 -22.871 8.351 1.00 95.31 200 SER A N 1
ATOM 1545 C CA . SER A 1 200 ? -14.635 -23.675 9.375 1.00 95.31 200 SER A CA 1
ATOM 1546 C C . SER A 1 200 ? -14.469 -23.116 10.795 1.00 95.31 200 SER A C 1
ATOM 1548 O O . SER A 1 200 ? -15.325 -23.343 11.649 1.00 95.31 200 SER A O 1
ATOM 1550 N N . LYS A 1 201 ? -13.413 -22.327 11.039 1.00 95.75 201 LYS A N 1
ATOM 1551 C CA . LYS A 1 201 ? -13.134 -21.641 12.311 1.00 95.75 201 LYS A CA 1
ATOM 1552 C C . LYS A 1 201 ? -13.510 -20.157 12.307 1.00 95.75 201 LYS A C 1
ATOM 1554 O O . LYS A 1 201 ? -13.264 -19.482 13.304 1.00 95.75 201 LYS A O 1
ATOM 1559 N N . ALA A 1 202 ? -14.119 -19.638 11.239 1.00 93.88 202 ALA A N 1
ATOM 1560 C CA . ALA A 1 202 ? -14.344 -18.201 11.061 1.00 93.88 202 ALA A CA 1
ATOM 1561 C C . ALA A 1 202 ? -15.115 -17.556 12.224 1.00 93.88 202 ALA A C 1
ATOM 1563 O O . ALA A 1 202 ? -14.769 -16.457 12.650 1.00 93.88 202 ALA A O 1
ATOM 1564 N N . GLN A 1 203 ? -16.114 -18.252 12.777 1.00 95.38 203 GLN A N 1
ATOM 1565 C CA . GLN A 1 203 ? -16.883 -17.742 13.913 1.00 95.38 203 GLN A CA 1
ATOM 1566 C C . GLN A 1 203 ? -16.023 -17.585 15.174 1.00 95.38 203 GLN A C 1
ATOM 1568 O O . GLN A 1 203 ? -16.123 -16.566 15.849 1.00 95.38 203 GLN A O 1
ATOM 1573 N N . LEU A 1 204 ? -15.158 -18.562 15.463 1.00 96.88 204 LEU A N 1
ATOM 1574 C CA . LEU A 1 204 ? -14.236 -18.500 16.600 1.00 96.88 204 LEU A CA 1
ATOM 1575 C C . LEU A 1 204 ? -13.210 -17.381 16.403 1.00 96.88 204 LEU A C 1
ATOM 1577 O O . LEU A 1 204 ? -13.035 -16.555 17.288 1.00 96.88 204 LEU A O 1
ATOM 1581 N N . ILE A 1 205 ? -12.620 -17.288 15.207 1.00 94.62 205 ILE A N 1
ATOM 1582 C CA . ILE A 1 205 ? -11.658 -16.231 14.857 1.00 94.62 205 ILE A CA 1
ATOM 1583 C C . ILE A 1 205 ? -12.295 -14.844 15.008 1.00 94.62 205 ILE A C 1
ATOM 1585 O O . ILE A 1 205 ? -11.674 -13.936 15.557 1.00 94.62 205 ILE A O 1
ATOM 1589 N N . ARG A 1 206 ? -13.546 -14.674 14.557 1.00 95.62 206 ARG A N 1
ATOM 1590 C CA . ARG A 1 206 ? -14.299 -13.429 14.748 1.00 95.62 206 ARG A CA 1
ATOM 1591 C C . ARG A 1 206 ? -14.481 -13.122 16.234 1.00 95.62 206 ARG A C 1
ATOM 1593 O O . ARG A 1 206 ? -14.279 -11.977 16.625 1.00 95.62 206 ARG A O 1
ATOM 1600 N N . SER A 1 207 ? -14.883 -14.104 17.041 1.00 97.44 207 SER A N 1
ATOM 1601 C CA . SER A 1 207 ? -15.079 -13.925 18.484 1.00 97.44 207 SER A CA 1
ATOM 1602 C C . SER A 1 207 ? -13.786 -13.537 19.203 1.00 97.44 207 SER A C 1
ATOM 1604 O O . SER A 1 207 ? -13.801 -12.600 19.997 1.00 97.44 207 SER A O 1
ATOM 1606 N N . ASP A 1 208 ? -12.668 -14.187 18.881 1.00 97.00 208 ASP A N 1
ATOM 1607 C CA . ASP A 1 208 ? -11.359 -13.874 19.461 1.00 97.00 208 ASP A CA 1
ATOM 1608 C C . ASP A 1 208 ? -10.894 -12.468 19.059 1.00 97.00 208 ASP A C 1
ATOM 1610 O O . ASP A 1 208 ? -10.456 -11.684 19.903 1.00 97.00 208 ASP A O 1
ATOM 1614 N N . LEU A 1 209 ? -11.050 -12.105 17.781 1.00 95.88 209 LEU A N 1
ATOM 1615 C CA . LEU A 1 209 ? -10.723 -10.767 17.289 1.00 95.88 209 LEU A CA 1
ATOM 1616 C C . LEU A 1 209 ? -11.583 -9.691 17.965 1.00 95.88 209 LEU A C 1
ATOM 1618 O O . LEU A 1 209 ? -11.064 -8.651 18.364 1.00 95.88 209 LEU A O 1
ATOM 1622 N N . HIS A 1 210 ? -12.883 -9.940 18.123 1.00 97.94 210 HIS A N 1
ATOM 1623 C CA . HIS A 1 210 ? -13.803 -9.026 18.805 1.00 97.94 210 HIS A CA 1
ATOM 1624 C C . HIS A 1 210 ? -13.424 -8.823 20.273 1.00 97.94 210 HIS A C 1
ATOM 1626 O O . HIS A 1 210 ? -13.359 -7.684 20.740 1.00 97.94 210 HIS A O 1
ATOM 1632 N N . LEU A 1 211 ? -13.077 -9.901 20.982 1.00 98.00 211 LEU A N 1
ATOM 1633 C CA . LEU A 1 211 ? -12.592 -9.817 22.357 1.00 98.00 211 LEU A CA 1
ATOM 1634 C C . LEU A 1 211 ? -11.335 -8.943 22.446 1.00 98.00 211 LEU A C 1
ATOM 1636 O O . LEU A 1 211 ? -11.269 -8.034 23.266 1.00 98.00 211 LEU A O 1
ATOM 1640 N N . ILE A 1 212 ? -10.353 -9.175 21.579 1.00 97.19 212 ILE A N 1
ATOM 1641 C CA . ILE A 1 212 ? -9.102 -8.410 21.566 1.00 97.19 212 ILE A CA 1
ATOM 1642 C C . ILE A 1 212 ? -9.364 -6.921 21.292 1.00 97.19 212 ILE A C 1
ATOM 1644 O O . ILE A 1 212 ? -8.866 -6.057 22.015 1.00 97.19 212 ILE A O 1
ATOM 1648 N N . LEU A 1 213 ? -10.163 -6.611 20.268 1.00 96.75 213 LEU A N 1
ATOM 1649 C CA . LEU A 1 213 ? -10.433 -5.229 19.868 1.00 96.75 213 LEU A CA 1
ATOM 1650 C C . LEU A 1 213 ? -11.320 -4.486 20.871 1.00 96.75 213 LEU A C 1
ATOM 1652 O O . LEU A 1 213 ? -11.104 -3.299 21.092 1.00 96.75 213 LEU A O 1
ATOM 1656 N N . SER A 1 214 ? -12.268 -5.163 21.522 1.00 97.38 214 SER A N 1
ATOM 1657 C CA . SER A 1 214 ? -13.071 -4.554 22.590 1.00 97.38 214 SER A CA 1
ATOM 1658 C C . SER A 1 214 ? -12.209 -4.198 23.797 1.00 97.38 214 SER A C 1
ATOM 1660 O O . SER A 1 214 ? -12.341 -3.097 24.319 1.00 97.38 214 SER A O 1
ATOM 1662 N N . GLN A 1 215 ? -11.263 -5.054 24.199 1.00 95.50 215 GLN A N 1
ATOM 1663 C CA . GLN A 1 215 ? -10.307 -4.719 25.262 1.00 95.50 215 GLN A CA 1
ATOM 1664 C C . GLN A 1 215 ? -9.418 -3.531 24.878 1.00 95.50 215 GLN A C 1
ATOM 1666 O O . GLN A 1 215 ? -9.213 -2.628 25.689 1.00 95.50 215 GLN A O 1
ATOM 1671 N N . LEU A 1 216 ? -8.948 -3.484 23.628 1.00 94.62 216 LEU A N 1
ATOM 1672 C CA . LEU A 1 216 ? -8.177 -2.355 23.103 1.00 94.62 216 LEU A CA 1
ATOM 1673 C C . LEU A 1 216 ? -8.984 -1.045 23.091 1.00 94.62 216 LEU A C 1
ATOM 1675 O O . LEU A 1 216 ? -8.424 0.033 23.266 1.00 94.62 216 LEU A O 1
ATOM 1679 N N . LEU A 1 217 ? -10.302 -1.146 22.920 1.00 95.25 217 LEU A N 1
ATOM 1680 C CA . LEU A 1 217 ? -11.257 -0.039 22.944 1.00 95.25 217 LEU A CA 1
ATOM 1681 C C . LEU A 1 217 ? -11.940 0.108 24.315 1.00 95.25 217 LEU A C 1
ATOM 1683 O O . LEU A 1 217 ? -13.089 0.534 24.402 1.00 95.25 217 LEU A O 1
ATOM 1687 N N . PHE A 1 218 ? -11.231 -0.227 25.398 1.00 94.25 218 PHE A N 1
ATOM 1688 C CA . PHE A 1 218 ? -11.658 -0.007 26.787 1.00 94.25 218 PHE A CA 1
ATOM 1689 C C . PHE A 1 218 ? -13.000 -0.667 27.163 1.00 94.25 218 PHE A C 1
ATOM 1691 O O . PHE A 1 218 ? -13.747 -0.158 27.997 1.00 94.25 218 PHE A O 1
ATOM 1698 N N . GLY A 1 219 ? -13.300 -1.817 26.560 1.00 96.12 219 GLY A N 1
ATOM 1699 C CA . GLY A 1 219 ? -14.526 -2.588 26.763 1.00 96.12 219 GLY A CA 1
ATOM 1700 C C . GLY A 1 219 ? -15.680 -2.219 25.825 1.00 96.12 219 GLY A C 1
ATOM 1701 O O . GLY A 1 219 ? -16.774 -2.764 25.982 1.00 96.12 219 GLY A O 1
ATOM 1702 N N . ASP A 1 220 ? -15.474 -1.322 24.854 1.00 97.00 220 ASP A N 1
ATOM 1703 C CA . ASP A 1 220 ? -16.507 -0.952 23.883 1.00 97.00 220 ASP A CA 1
ATOM 1704 C C . ASP A 1 220 ? -16.672 -2.029 22.797 1.00 97.00 220 ASP A C 1
ATOM 1706 O O . ASP A 1 220 ? -15.942 -2.098 21.804 1.00 97.00 220 ASP A O 1
ATOM 1710 N N . ASN A 1 221 ? -17.676 -2.884 22.996 1.00 98.00 221 ASN A N 1
ATOM 1711 C CA . ASN A 1 221 ? -18.033 -3.951 22.062 1.00 98.00 221 ASN A CA 1
ATOM 1712 C C . ASN A 1 221 ? -18.544 -3.424 20.712 1.00 98.00 221 ASN A C 1
ATOM 1714 O O . ASN A 1 221 ? -18.297 -4.047 19.681 1.00 98.00 221 ASN A O 1
ATOM 1718 N N . LEU A 1 222 ? -19.251 -2.290 20.704 1.00 97.75 222 LEU A N 1
ATOM 1719 C CA . LEU A 1 222 ? -19.846 -1.739 19.488 1.00 97.75 222 LEU A CA 1
ATOM 1720 C C . LEU A 1 222 ? -18.765 -1.135 18.591 1.00 97.75 222 LEU A C 1
ATOM 1722 O O . LEU A 1 222 ? -18.744 -1.380 17.384 1.00 97.75 222 LEU A O 1
ATOM 1726 N N . ALA A 1 223 ? -17.840 -0.379 19.182 1.00 97.44 223 ALA A N 1
ATOM 1727 C CA . ALA A 1 223 ? -16.693 0.161 18.465 1.00 97.44 223 ALA A CA 1
ATOM 1728 C C . ALA A 1 223 ? -15.808 -0.964 17.896 1.00 97.44 223 ALA A C 1
ATOM 1730 O O . ALA A 1 223 ? -15.333 -0.849 16.765 1.00 97.44 223 ALA A O 1
ATOM 1731 N N . ALA A 1 224 ? -15.650 -2.075 18.627 1.00 97.69 224 ALA A N 1
ATOM 1732 C CA . ALA A 1 224 ? -14.926 -3.251 18.148 1.00 97.69 224 ALA A CA 1
ATOM 1733 C C . ALA A 1 224 ? -15.584 -3.895 16.916 1.00 97.69 224 ALA A C 1
ATOM 1735 O O . ALA A 1 224 ? -14.893 -4.173 15.936 1.00 97.69 224 ALA A O 1
ATOM 1736 N N . ASP A 1 225 ? -16.909 -4.081 16.913 1.00 97.62 225 ASP A N 1
ATOM 1737 C CA . ASP A 1 225 ? -17.630 -4.611 15.747 1.00 97.62 225 ASP A CA 1
ATOM 1738 C C . ASP A 1 225 ? -17.459 -3.715 14.510 1.00 97.62 225 ASP A C 1
ATOM 1740 O O . ASP A 1 225 ? -17.185 -4.210 13.414 1.00 97.62 225 ASP A O 1
ATOM 1744 N N . TYR A 1 226 ? -17.554 -2.392 14.675 1.00 98.00 226 TYR A N 1
ATOM 1745 C CA . TYR A 1 226 ? -17.329 -1.455 13.573 1.00 98.00 226 TYR A CA 1
ATOM 1746 C C . TYR A 1 226 ? -15.883 -1.448 13.079 1.00 98.00 226 TYR A C 1
ATOM 1748 O O . TYR A 1 226 ? -15.653 -1.335 11.873 1.00 98.00 226 TYR A O 1
ATOM 1756 N N . LEU A 1 227 ? -14.908 -1.606 13.976 1.00 97.06 227 LEU A N 1
ATOM 1757 C CA . LEU A 1 227 ? -13.502 -1.720 13.604 1.00 97.06 227 LEU A CA 1
ATOM 1758 C C . LEU A 1 227 ? -13.235 -2.995 12.798 1.00 97.06 227 LEU A C 1
ATOM 1760 O O . LEU A 1 227 ? -12.514 -2.942 11.807 1.00 97.06 227 LEU A O 1
ATOM 1764 N N . ILE A 1 228 ? -13.863 -4.119 13.150 1.00 96.50 228 ILE A N 1
ATOM 1765 C CA . ILE A 1 228 ? -13.793 -5.345 12.341 1.00 96.50 228 ILE A CA 1
ATOM 1766 C C . ILE A 1 228 ? -14.374 -5.094 10.946 1.00 96.50 228 ILE A C 1
ATOM 1768 O O . ILE A 1 228 ? -13.747 -5.453 9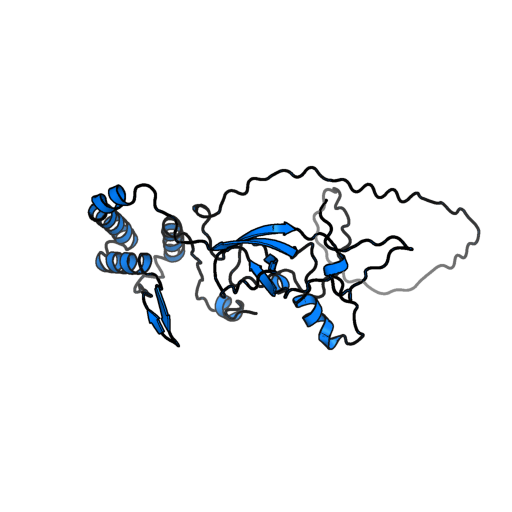.951 1.00 96.50 228 ILE A O 1
ATOM 1772 N N . CYS A 1 229 ? -15.535 -4.440 10.850 1.00 95.94 229 CYS A N 1
ATOM 1773 C CA . CYS A 1 229 ? -16.122 -4.069 9.560 1.00 95.94 229 CYS A CA 1
ATOM 1774 C C . CYS A 1 229 ? -15.182 -3.179 8.734 1.00 95.94 229 CYS A C 1
ATOM 1776 O O . CYS A 1 229 ? -15.032 -3.409 7.537 1.00 95.94 229 CYS A O 1
ATOM 1778 N N . HIS A 1 230 ? -14.509 -2.212 9.366 1.00 95.69 230 HIS A N 1
ATOM 1779 C CA . HIS A 1 230 ? -13.497 -1.375 8.719 1.00 95.69 230 HIS A CA 1
ATOM 1780 C C . HIS A 1 230 ? -12.326 -2.206 8.176 1.00 95.69 230 HIS A C 1
ATOM 1782 O O . HIS A 1 230 ? -11.974 -2.073 7.005 1.00 95.69 230 HIS A O 1
ATOM 1788 N N . LEU A 1 231 ? -11.764 -3.103 8.991 1.00 94.38 231 LEU A N 1
ATOM 1789 C CA . LEU A 1 231 ? -10.620 -3.945 8.621 1.00 94.38 231 LEU A CA 1
ATOM 1790 C C . LEU A 1 231 ? -10.942 -4.950 7.505 1.00 94.38 231 LEU A C 1
ATOM 1792 O O . LEU A 1 231 ? -10.065 -5.283 6.712 1.00 94.38 231 LEU A O 1
ATOM 1796 N N . LEU A 1 232 ? -12.187 -5.431 7.437 1.00 92.44 232 LEU A N 1
ATOM 1797 C CA . LEU A 1 232 ? -12.661 -6.329 6.379 1.00 92.44 232 LEU A CA 1
ATOM 1798 C C . LEU A 1 232 ? -13.100 -5.589 5.110 1.00 92.44 232 LEU A C 1
ATOM 1800 O O . LEU A 1 232 ? -13.315 -6.225 4.078 1.00 92.44 232 LEU A O 1
ATOM 1804 N N . SER A 1 233 ? -13.275 -4.269 5.178 1.00 93.50 233 SER A N 1
ATOM 1805 C CA . SER A 1 233 ? -13.760 -3.483 4.049 1.00 93.50 233 SER A CA 1
ATOM 1806 C C . SER A 1 233 ? -12.725 -3.436 2.924 1.00 93.50 233 SER A C 1
ATOM 1808 O O . SER A 1 233 ? -11.542 -3.170 3.141 1.00 93.50 233 SER A O 1
ATOM 1810 N N . THR A 1 234 ? -13.167 -3.702 1.698 1.00 89.19 234 THR A N 1
ATOM 1811 C CA . THR A 1 234 ? -12.324 -3.670 0.501 1.00 89.19 234 THR A CA 1
ATOM 1812 C C . THR A 1 234 ? -13.059 -2.968 -0.628 1.00 89.19 234 THR A C 1
ATOM 1814 O O . THR A 1 234 ? -14.247 -3.187 -0.864 1.00 89.19 234 THR A O 1
ATOM 1817 N N . ILE A 1 235 ? -12.350 -2.102 -1.355 1.00 87.62 235 ILE A N 1
ATOM 1818 C CA . ILE A 1 235 ? -12.929 -1.417 -2.512 1.00 87.62 235 ILE A CA 1
ATOM 1819 C C . ILE A 1 235 ? -12.956 -2.395 -3.683 1.00 87.62 235 ILE A C 1
ATOM 1821 O O . ILE A 1 235 ? -11.940 -2.593 -4.347 1.00 87.62 235 ILE A O 1
ATOM 1825 N N . TYR A 1 236 ? -14.116 -2.989 -3.946 1.00 85.81 236 TYR A N 1
ATOM 1826 C CA . TYR A 1 236 ? -14.295 -3.948 -5.041 1.00 85.81 236 TYR A CA 1
ATOM 1827 C C . TYR A 1 236 ? -14.856 -3.307 -6.317 1.00 85.81 236 TYR A C 1
ATOM 1829 O O . TYR A 1 236 ? -14.798 -3.911 -7.385 1.00 85.81 236 TYR A O 1
ATOM 1837 N N . MET A 1 237 ? -15.392 -2.082 -6.240 1.00 83.12 237 MET A N 1
ATOM 1838 C CA . MET A 1 237 ? -15.901 -1.368 -7.413 1.00 83.12 237 MET A CA 1
ATOM 1839 C C . MET A 1 237 ? -15.625 0.130 -7.320 1.00 83.12 237 MET A C 1
ATOM 1841 O O . MET A 1 237 ? -15.917 0.772 -6.311 1.00 83.12 237 MET A O 1
ATOM 1845 N N . ARG A 1 238 ? -15.107 0.695 -8.412 1.00 85.12 238 ARG A N 1
ATOM 1846 C CA . ARG A 1 238 ? -14.998 2.139 -8.630 1.00 85.12 238 ARG A CA 1
ATOM 1847 C C . ARG A 1 238 ? -15.707 2.472 -9.932 1.00 85.12 238 ARG A C 1
ATOM 1849 O O . ARG A 1 238 ? -15.372 1.899 -10.967 1.00 85.12 238 ARG A O 1
ATOM 1856 N N . ARG A 1 239 ? -16.695 3.357 -9.874 1.00 83.56 239 ARG A N 1
ATOM 1857 C CA . ARG A 1 239 ? -17.424 3.832 -11.050 1.00 83.56 239 ARG A CA 1
ATOM 1858 C C . ARG A 1 239 ? -17.673 5.323 -10.901 1.00 83.56 239 ARG A C 1
ATOM 1860 O O . ARG A 1 239 ? -18.297 5.744 -9.929 1.00 83.56 239 ARG A O 1
ATOM 1867 N N . ASP A 1 240 ? -17.173 6.088 -11.864 1.00 83.50 240 ASP A N 1
ATOM 1868 C CA . ASP A 1 240 ? -17.212 7.549 -11.866 1.00 83.50 240 ASP A CA 1
ATOM 1869 C C . ASP A 1 240 ? -16.610 8.114 -10.564 1.00 83.50 240 ASP A C 1
ATOM 1871 O O . ASP A 1 240 ? -15.425 7.920 -10.293 1.00 83.50 240 ASP A O 1
ATOM 1875 N N . TYR A 1 241 ? -17.434 8.742 -9.723 1.00 79.12 241 TYR A N 1
ATOM 1876 C CA . TYR A 1 241 ? -17.041 9.316 -8.432 1.00 79.12 241 TYR A CA 1
ATOM 1877 C C . TYR A 1 241 ? -17.370 8.416 -7.228 1.00 79.12 241 TYR A C 1
ATOM 1879 O O . TYR A 1 241 ? -17.111 8.794 -6.087 1.00 79.12 241 TYR A O 1
ATOM 1887 N N . PHE A 1 242 ? -17.936 7.224 -7.450 1.00 80.00 242 PHE A N 1
ATOM 1888 C CA . PHE A 1 242 ? -18.348 6.314 -6.382 1.00 80.00 242 PHE A CA 1
ATOM 1889 C C . PHE A 1 242 ? -17.363 5.159 -6.195 1.00 80.00 242 PHE A C 1
ATOM 1891 O O . PHE A 1 242 ? -16.978 4.473 -7.145 1.00 80.00 242 PHE A O 1
ATOM 1898 N N . CYS A 1 243 ? -17.003 4.909 -4.935 1.00 84.69 243 CYS A N 1
ATOM 1899 C CA . CYS A 1 243 ? -16.213 3.756 -4.510 1.00 84.69 243 CYS A CA 1
ATOM 1900 C C . CYS A 1 243 ? -17.076 2.877 -3.599 1.00 84.69 243 CYS A C 1
ATOM 1902 O O . CYS A 1 243 ? -17.441 3.305 -2.506 1.00 84.69 243 CYS A O 1
ATOM 1904 N N . LEU A 1 244 ? -17.411 1.662 -4.036 1.00 88.25 244 LEU A N 1
ATOM 1905 C CA . LEU A 1 244 ? -18.153 0.704 -3.215 1.00 88.25 244 LEU A CA 1
ATOM 1906 C C . LEU A 1 244 ? -17.205 -0.189 -2.423 1.00 88.25 244 LEU A C 1
ATOM 1908 O O . LEU A 1 244 ? -16.149 -0.581 -2.917 1.00 88.25 244 LEU A O 1
ATOM 1912 N N . GLY A 1 245 ? -17.629 -0.530 -1.206 1.00 88.75 245 GLY A N 1
ATOM 1913 C CA . GLY A 1 245 ? -16.894 -1.407 -0.297 1.00 88.75 245 GLY A CA 1
ATOM 1914 C C . GLY A 1 245 ? -15.904 -0.690 0.624 1.00 88.75 245 GLY A C 1
ATOM 1915 O O . GLY A 1 245 ? -15.243 -1.343 1.421 1.00 88.75 245 GLY A O 1
ATOM 1916 N N . THR A 1 246 ? -15.827 0.645 0.575 1.00 90.94 246 THR A N 1
ATOM 1917 C CA . THR A 1 246 ? -15.138 1.428 1.612 1.00 90.94 246 THR A CA 1
ATOM 1918 C C . THR A 1 246 ? -16.005 1.540 2.868 1.00 90.94 246 THR A C 1
ATOM 1920 O O . THR A 1 246 ? -17.210 1.775 2.772 1.00 90.94 246 THR A O 1
ATOM 1923 N N . PHE A 1 247 ? -15.398 1.382 4.044 1.00 94.38 247 PHE A N 1
ATOM 1924 C CA . PHE A 1 247 ? -16.061 1.574 5.334 1.00 94.38 247 PHE A CA 1
ATOM 1925 C C . PHE A 1 247 ? -15.221 2.506 6.222 1.00 94.38 247 PHE A C 1
ATOM 1927 O O . PHE A 1 247 ? -14.503 2.030 7.099 1.00 94.38 247 PHE A O 1
ATOM 1934 N N . PRO A 1 248 ? -15.211 3.828 5.978 1.00 94.31 248 PRO A N 1
ATOM 1935 C CA . PRO A 1 248 ? -14.457 4.761 6.811 1.00 94.31 248 PRO A CA 1
ATOM 1936 C C . PRO A 1 248 ? -15.039 4.800 8.229 1.00 94.31 248 PRO A C 1
ATOM 1938 O O . PRO A 1 248 ? -16.253 4.897 8.404 1.00 94.31 248 PRO A O 1
ATOM 1941 N N . LEU A 1 249 ? -14.170 4.735 9.237 1.00 95.81 249 LEU A N 1
ATOM 1942 C CA . LEU A 1 249 ? -14.564 4.683 10.641 1.00 95.81 249 LEU A CA 1
ATOM 1943 C C . LEU A 1 249 ? -13.885 5.800 11.432 1.00 95.81 249 LEU A C 1
ATOM 1945 O O . LEU A 1 249 ? -12.662 5.888 11.461 1.00 95.81 249 LEU A O 1
ATOM 1949 N N . ASN A 1 250 ? -14.696 6.595 12.128 1.00 95.75 250 ASN A N 1
ATOM 1950 C CA . ASN A 1 250 ? -14.230 7.582 13.094 1.00 95.75 250 ASN A CA 1
ATOM 1951 C C . ASN A 1 250 ? -14.640 7.130 14.496 1.00 95.75 250 ASN A C 1
ATOM 1953 O O . ASN A 1 250 ? -15.832 7.010 14.777 1.00 95.75 250 ASN A O 1
ATOM 1957 N N . ILE A 1 251 ? -13.662 6.914 15.376 1.00 93.56 251 ILE A N 1
ATOM 1958 C CA . ILE A 1 251 ? -13.897 6.628 16.795 1.00 93.56 251 ILE A CA 1
ATOM 1959 C C . ILE A 1 251 ? -13.503 7.874 17.586 1.00 93.56 251 ILE A C 1
ATOM 1961 O O . ILE A 1 251 ? -12.386 8.375 17.458 1.00 93.56 251 ILE A O 1
ATOM 1965 N N . THR A 1 252 ? -14.436 8.412 18.364 1.00 92.81 252 THR A N 1
ATOM 1966 C CA . THR A 1 252 ? -14.278 9.692 19.064 1.00 92.81 252 THR A CA 1
ATOM 1967 C C . THR A 1 252 ? -14.452 9.518 20.571 1.00 92.81 252 THR A C 1
ATOM 1969 O O . THR A 1 252 ? -14.621 8.408 21.065 1.00 92.81 252 THR A O 1
ATOM 1972 N N . ASN A 1 253 ? -14.399 10.629 21.311 1.00 91.06 253 ASN A N 1
ATOM 1973 C CA . ASN A 1 253 ? -14.604 10.666 22.761 1.00 91.06 253 ASN A CA 1
ATOM 1974 C C . ASN A 1 253 ? -13.501 9.982 23.598 1.00 91.06 253 ASN A C 1
ATOM 1976 O O . ASN A 1 253 ? -13.729 9.577 24.738 1.00 91.06 253 ASN A O 1
ATOM 1980 N N . PHE A 1 254 ? -12.275 9.912 23.071 1.00 88.94 254 PHE A N 1
ATOM 1981 C CA . PHE A 1 254 ? -11.102 9.550 23.866 1.00 88.94 254 PHE A CA 1
ATOM 1982 C C . PHE A 1 254 ? -10.613 10.756 24.689 1.00 88.94 254 PHE A C 1
ATOM 1984 O O . PHE A 1 254 ? -10.394 11.834 24.129 1.00 88.94 254 PHE A O 1
ATOM 1991 N N . PRO A 1 255 ? -10.392 10.616 26.009 1.00 86.81 255 PRO A N 1
ATOM 1992 C CA . PRO A 1 255 ? -9.878 11.703 26.838 1.00 86.81 255 PRO A CA 1
ATOM 1993 C C . PRO A 1 255 ? -8.408 12.019 26.507 1.00 86.81 255 PRO A C 1
ATOM 1995 O O . PRO A 1 255 ? -7.490 11.400 27.048 1.00 86.81 255 PRO A O 1
ATOM 1998 N N . ALA A 1 256 ? -8.182 13.036 25.668 1.00 81.75 256 ALA A N 1
ATOM 1999 C CA . ALA A 1 256 ? -6.854 13.449 25.190 1.00 81.75 256 ALA A CA 1
ATOM 2000 C C . ALA A 1 256 ? -5.854 13.781 26.314 1.00 81.75 256 ALA A C 1
ATOM 2002 O O . ALA A 1 256 ? -4.653 13.573 26.172 1.00 81.75 256 ALA A O 1
ATOM 2003 N N . SER A 1 257 ? -6.335 14.260 27.464 1.00 84.75 257 SER A N 1
ATOM 2004 C CA . SER A 1 257 ? -5.486 14.556 28.624 1.00 84.75 257 SER A CA 1
ATOM 2005 C C . SER A 1 257 ? -4.897 13.306 29.283 1.00 84.75 257 SER A C 1
ATOM 2007 O O . SER A 1 257 ? -3.813 13.385 29.859 1.00 84.75 257 SER A O 1
ATOM 2009 N N . LYS A 1 258 ? -5.586 12.162 29.186 1.00 88.19 258 LYS A N 1
ATOM 2010 C CA . LYS A 1 258 ? -5.194 10.888 29.810 1.00 88.19 258 LYS A CA 1
ATOM 2011 C C . LYS A 1 258 ? -4.554 9.918 28.818 1.00 88.19 258 LYS A C 1
ATOM 2013 O O . LYS A 1 258 ? -3.687 9.147 29.205 1.00 88.19 258 LYS A O 1
ATOM 2018 N N . LEU A 1 259 ? -4.967 9.967 27.553 1.00 88.94 259 LEU A N 1
ATOM 2019 C CA . LEU A 1 259 ? -4.620 8.989 26.520 1.00 88.94 259 LEU A CA 1
ATOM 2020 C C . LEU A 1 259 ? -3.761 9.600 25.404 1.00 88.94 259 LEU A C 1
ATOM 2022 O O . LEU A 1 259 ? -4.040 9.414 24.225 1.00 88.94 259 LEU A O 1
ATOM 2026 N N . LYS A 1 260 ? -2.707 10.339 25.762 1.00 89.31 260 LYS A N 1
ATOM 2027 C CA . LYS A 1 260 ? -1.851 11.025 24.774 1.00 89.31 260 LYS A CA 1
ATOM 2028 C C . LYS A 1 260 ? -1.137 10.069 23.813 1.00 89.31 260 LYS A C 1
ATOM 2030 O O . LYS A 1 260 ? -0.972 10.387 22.646 1.00 89.31 260 LYS A O 1
ATOM 2035 N N . ILE A 1 261 ? -0.706 8.910 24.312 1.00 92.12 261 ILE A N 1
ATOM 2036 C CA . ILE A 1 261 ? 0.104 7.939 23.552 1.00 92.12 261 ILE A CA 1
ATOM 2037 C C . ILE A 1 261 ? -0.783 6.901 22.845 1.00 92.12 261 ILE A C 1
ATOM 2039 O O . ILE A 1 261 ? -0.368 6.283 21.865 1.00 92.12 261 ILE A O 1
ATOM 2043 N N . PHE A 1 262 ? -2.037 6.772 23.291 1.00 92.75 262 PHE A N 1
ATOM 2044 C CA . PHE A 1 262 ? -2.969 5.758 22.813 1.00 92.75 262 PHE A CA 1
ATOM 2045 C C . PHE A 1 262 ? -3.139 5.737 21.287 1.00 92.75 262 PHE A C 1
ATOM 2047 O O . PHE A 1 262 ? -3.083 4.643 20.741 1.00 92.75 262 PHE A O 1
ATOM 2054 N N . PRO A 1 263 ? -3.269 6.865 20.552 1.00 92.75 263 PRO A N 1
ATOM 2055 C CA . PRO A 1 263 ? -3.390 6.809 19.092 1.00 92.75 263 PRO A CA 1
ATOM 2056 C C . PRO A 1 263 ? -2.223 6.083 18.411 1.00 92.75 263 PRO A C 1
ATOM 2058 O O . PRO A 1 263 ? -2.429 5.316 17.471 1.00 92.75 263 PRO A O 1
ATOM 2061 N N . LYS A 1 264 ? -0.999 6.278 18.918 1.00 93.62 264 LYS A N 1
ATOM 2062 C CA . LYS A 1 264 ? 0.208 5.636 18.390 1.00 93.62 264 LYS A CA 1
ATOM 2063 C C . LYS A 1 264 ? 0.291 4.165 18.792 1.00 93.62 264 LYS A C 1
ATOM 2065 O O . LYS A 1 264 ? 0.651 3.335 17.966 1.00 93.62 264 LYS A O 1
ATOM 2070 N N . GLU A 1 265 ? -0.064 3.823 20.030 1.00 94.19 265 GLU A N 1
ATOM 2071 C CA . GLU A 1 265 ? -0.134 2.424 20.485 1.00 94.19 265 GLU A CA 1
ATOM 2072 C C . GLU A 1 265 ? -1.213 1.637 19.740 1.00 94.19 265 GLU A C 1
ATOM 2074 O O . GLU A 1 265 ? -0.966 0.526 19.279 1.00 94.19 265 GLU A O 1
ATOM 2079 N N . PHE A 1 266 ? -2.380 2.247 19.553 1.00 94.44 266 PHE A N 1
ATOM 2080 C CA . PHE A 1 266 ? -3.481 1.709 18.771 1.00 94.44 266 PHE A CA 1
ATOM 2081 C C . PHE A 1 266 ? -3.055 1.466 17.321 1.00 94.44 266 PHE A C 1
ATOM 2083 O O . PHE A 1 266 ? -3.243 0.369 16.801 1.00 94.44 266 PHE A O 1
ATOM 2090 N N . TYR A 1 267 ? -2.396 2.441 16.688 1.00 95.38 267 TYR A N 1
ATOM 2091 C CA . TYR A 1 267 ? -1.817 2.266 15.357 1.00 95.38 267 TYR A CA 1
ATOM 2092 C C . TYR A 1 267 ? -0.806 1.113 15.307 1.00 95.38 267 TYR A C 1
ATOM 2094 O O . TYR A 1 267 ? -0.926 0.238 14.451 1.00 95.38 267 TYR A O 1
ATOM 2102 N N . ASN A 1 268 ? 0.152 1.075 16.237 1.00 95.44 268 ASN A N 1
ATOM 2103 C CA . ASN A 1 268 ? 1.162 0.016 16.312 1.00 95.44 268 ASN A CA 1
ATOM 2104 C C . ASN A 1 268 ? 0.534 -1.371 16.482 1.00 95.44 268 ASN A C 1
ATOM 2106 O O . ASN A 1 268 ? 1.065 -2.351 15.974 1.00 95.44 268 ASN A O 1
ATOM 2110 N N . PHE A 1 269 ? -0.592 -1.463 17.185 1.00 95.50 269 PHE A N 1
ATOM 2111 C CA . PHE A 1 269 ? -1.340 -2.705 17.293 1.00 95.50 269 PHE A CA 1
ATOM 2112 C C . PHE A 1 269 ? -1.992 -3.088 15.959 1.00 95.50 269 PHE A C 1
ATOM 2114 O O . PHE A 1 269 ? -1.894 -4.236 15.529 1.00 95.50 269 PHE A O 1
ATOM 2121 N N . LEU A 1 270 ? -2.614 -2.131 15.263 1.00 94.94 270 LEU A N 1
ATOM 2122 C CA . LEU A 1 270 ? -3.242 -2.375 13.962 1.00 94.94 270 LEU A CA 1
ATOM 2123 C C . LEU A 1 270 ? -2.243 -2.832 12.893 1.00 94.94 270 LEU A C 1
ATOM 2125 O O . LEU A 1 270 ? -2.602 -3.668 12.059 1.00 94.94 270 LEU A O 1
ATOM 2129 N N . THR A 1 271 ? -0.992 -2.357 12.927 1.00 95.12 271 THR A N 1
ATOM 2130 C CA . THR A 1 271 ? 0.039 -2.774 11.957 1.00 95.12 271 THR A CA 1
ATOM 2131 C C . THR A 1 271 ? 0.334 -4.277 11.999 1.00 95.12 271 THR A C 1
ATOM 2133 O O . THR A 1 271 ? 0.807 -4.831 11.006 1.00 95.12 271 THR A O 1
ATOM 2136 N N . LEU A 1 272 ? -0.007 -4.965 13.096 1.00 94.06 272 LEU A N 1
ATOM 2137 C CA . LEU A 1 272 ? 0.123 -6.418 13.234 1.00 94.06 272 LEU A CA 1
ATOM 2138 C C . LEU A 1 272 ? -0.910 -7.197 12.402 1.00 94.06 272 LEU A C 1
ATOM 2140 O O . LEU A 1 272 ? -0.662 -8.349 12.058 1.00 94.06 272 LEU A O 1
ATOM 2144 N N . PHE A 1 273 ? -2.052 -6.588 12.070 1.00 90.44 273 PHE A N 1
ATOM 2145 C CA . PHE A 1 273 ? -3.140 -7.241 11.327 1.00 90.44 273 PHE A CA 1
ATOM 2146 C C . PHE A 1 273 ? -3.112 -6.913 9.840 1.00 90.44 273 PHE A C 1
ATOM 2148 O O . PHE A 1 273 ? -3.409 -7.762 8.999 1.00 90.44 273 PHE A O 1
ATOM 2155 N N . VAL A 1 274 ? -2.793 -5.663 9.505 1.00 91.75 274 VAL A N 1
ATOM 2156 C CA . VAL A 1 274 ? -2.906 -5.163 8.134 1.00 91.75 274 VAL A CA 1
ATOM 2157 C C . VAL A 1 274 ? -1.564 -5.204 7.423 1.00 91.75 274 VAL A C 1
ATOM 2159 O O . VAL A 1 274 ? -0.515 -4.970 8.013 1.00 91.75 274 VAL A O 1
ATOM 2162 N N . LYS A 1 275 ? -1.586 -5.487 6.119 1.00 90.56 275 LYS A N 1
ATOM 2163 C CA . LYS A 1 275 ? -0.366 -5.469 5.297 1.00 90.56 275 LYS A CA 1
ATOM 2164 C C . LYS A 1 275 ? 0.127 -4.054 5.036 1.00 90.56 275 LYS A C 1
ATOM 2166 O O . LYS A 1 275 ? 1.330 -3.833 4.964 1.00 90.56 275 LYS A O 1
ATOM 2171 N N . LYS A 1 276 ? -0.810 -3.125 4.839 1.00 91.19 276 LYS A N 1
ATOM 2172 C CA . LYS A 1 276 ? -0.530 -1.734 4.497 1.00 91.19 276 LYS A CA 1
ATOM 2173 C C . LYS A 1 276 ? -1.186 -0.815 5.514 1.00 91.19 276 LYS A C 1
ATOM 2175 O O . LYS A 1 276 ? -2.387 -0.933 5.742 1.00 91.19 276 LYS A O 1
ATOM 2180 N N . SER A 1 277 ? -0.419 0.098 6.086 1.00 93.88 277 SER A N 1
ATOM 2181 C CA . SER A 1 277 ? -0.918 1.146 6.971 1.00 93.88 277 SER A CA 1
ATOM 2182 C C . SER A 1 277 ? 0.036 2.332 7.009 1.00 93.88 277 SER A C 1
ATOM 2184 O O . SER A 1 277 ? 1.233 2.197 6.769 1.00 93.88 277 SER A O 1
ATOM 2186 N N . HIS A 1 278 ? -0.505 3.501 7.327 1.00 92.81 278 HIS A N 1
ATOM 2187 C CA . HIS A 1 278 ? 0.270 4.711 7.546 1.00 92.81 278 HIS A CA 1
ATOM 2188 C C . HIS A 1 278 ? -0.392 5.524 8.658 1.00 92.81 278 HIS A C 1
ATOM 2190 O O . HIS A 1 278 ? -1.615 5.665 8.670 1.00 92.81 278 HIS A O 1
ATOM 2196 N N . PHE A 1 279 ? 0.409 6.026 9.596 1.00 93.38 279 PHE A N 1
ATOM 2197 C CA . PHE A 1 279 ? -0.055 6.909 10.659 1.00 93.38 279 PHE A CA 1
ATOM 2198 C C . PHE A 1 279 ? 0.273 8.347 10.290 1.00 93.38 279 PHE A C 1
ATOM 2200 O O . PHE A 1 279 ? 1.445 8.693 10.158 1.00 93.38 279 PHE A O 1
ATOM 2207 N N . LEU A 1 280 ? -0.765 9.170 10.166 1.00 91.69 280 LEU A N 1
ATOM 2208 C CA . LEU A 1 280 ? -0.637 10.602 9.952 1.00 91.69 280 LEU A CA 1
ATOM 2209 C C . LEU A 1 280 ? -1.303 11.333 11.114 1.00 91.69 280 LEU A C 1
ATOM 2211 O O . LEU A 1 280 ? -2.513 11.226 11.318 1.00 91.69 280 LEU A O 1
ATOM 2215 N N . GLU A 1 281 ? -0.511 12.077 11.877 1.00 91.12 281 GLU A N 1
ATOM 2216 C CA . GLU A 1 281 ? -1.032 12.914 12.950 1.00 91.12 281 GLU A CA 1
ATOM 2217 C C . GLU A 1 281 ? -1.536 14.245 12.382 1.00 91.12 281 GLU A C 1
ATOM 2219 O O . GLU A 1 281 ? -0.790 14.987 11.744 1.00 91.12 281 GLU A O 1
ATOM 2224 N N . MET A 1 282 ? -2.807 14.558 12.629 1.00 88.69 282 MET A N 1
ATOM 2225 C CA . MET A 1 282 ? -3.473 15.753 12.104 1.00 88.69 282 MET A CA 1
ATOM 2226 C C . MET A 1 282 ? -3.235 16.970 13.011 1.00 88.69 282 MET A C 1
ATOM 2228 O O . MET A 1 282 ? -4.170 17.501 13.611 1.00 88.69 282 MET A O 1
ATOM 2232 N N . ASN A 1 283 ? -1.977 17.387 13.151 1.00 89.38 283 ASN A N 1
ATOM 2233 C CA . ASN A 1 283 ? -1.599 18.609 13.862 1.00 89.38 283 ASN A CA 1
ATOM 2234 C C . ASN A 1 283 ? -1.325 19.764 12.872 1.00 89.38 283 ASN A C 1
ATOM 2236 O O . ASN A 1 283 ? -1.208 19.553 11.666 1.00 89.38 283 ASN A O 1
ATOM 2240 N N . LEU A 1 284 ? -1.282 21.003 13.376 1.00 90.81 284 LEU A N 1
ATOM 2241 C CA . LEU A 1 284 ? -1.144 22.197 12.530 1.00 90.81 284 LEU A CA 1
ATOM 2242 C C . LEU A 1 284 ? 0.191 22.236 11.770 1.00 90.81 284 LEU A C 1
ATOM 2244 O O . LEU A 1 284 ? 0.226 22.676 10.628 1.00 90.81 284 LEU A O 1
ATOM 2248 N N . GLU A 1 285 ? 1.268 21.776 12.402 1.00 91.94 285 GLU A N 1
ATOM 2249 C CA . GLU A 1 285 ? 2.611 21.713 11.816 1.00 91.94 285 GLU A CA 1
ATOM 2250 C C . GLU A 1 285 ? 2.625 20.774 10.603 1.00 91.94 285 GLU A C 1
ATOM 2252 O O . GLU A 1 285 ? 2.872 21.214 9.482 1.00 91.94 285 GLU A O 1
ATOM 2257 N N . ASN A 1 286 ? 2.184 19.527 10.788 1.00 88.00 286 ASN A N 1
ATOM 2258 C CA . ASN A 1 286 ? 2.066 18.530 9.727 1.00 88.00 286 ASN A CA 1
ATOM 2259 C C . ASN A 1 286 ? 1.176 19.010 8.575 1.00 88.00 286 ASN A C 1
ATOM 2261 O O . ASN A 1 286 ? 1.493 18.770 7.416 1.00 88.00 286 ASN A O 1
ATOM 2265 N N . LEU A 1 287 ? 0.065 19.692 8.864 1.00 87.50 287 LEU A N 1
ATOM 2266 C CA . LEU A 1 287 ? -0.834 20.197 7.821 1.00 87.50 287 LEU A CA 1
ATOM 2267 C C . LEU A 1 287 ? -0.238 21.339 6.990 1.00 87.50 287 LEU A C 1
ATOM 2269 O O . LEU A 1 287 ? -0.636 21.505 5.840 1.00 87.50 287 LEU A O 1
ATOM 2273 N N . ASN A 1 288 ? 0.683 22.117 7.557 1.00 87.31 288 ASN A N 1
ATOM 2274 C CA . ASN A 1 288 ? 1.340 23.214 6.850 1.00 87.31 288 ASN A CA 1
ATOM 2275 C C . ASN A 1 288 ? 2.589 22.753 6.086 1.00 87.31 288 ASN A C 1
ATOM 2277 O O . ASN A 1 288 ? 2.911 23.332 5.052 1.00 87.31 288 ASN A O 1
ATOM 2281 N N . GLU A 1 289 ? 3.294 21.741 6.594 1.00 85.38 289 GLU A N 1
ATOM 2282 C CA . GLU A 1 289 ? 4.584 21.306 6.049 1.00 85.38 289 GLU A CA 1
ATOM 2283 C C . GLU A 1 289 ? 4.480 20.106 5.098 1.00 85.38 289 GLU A C 1
ATOM 2285 O O . GLU A 1 289 ? 5.285 19.979 4.171 1.00 85.38 289 GLU A O 1
ATOM 2290 N N . LEU A 1 290 ? 3.496 19.217 5.286 1.00 82.38 290 LEU A N 1
ATOM 2291 C CA . LEU A 1 290 ? 3.363 18.023 4.453 1.00 82.38 290 LEU A CA 1
ATOM 2292 C C . LEU A 1 290 ? 2.691 18.337 3.114 1.00 82.38 290 LEU A C 1
ATOM 2294 O O . LEU A 1 290 ? 1.618 18.935 3.039 1.00 82.38 290 LEU A O 1
ATOM 2298 N N . ALA A 1 291 ? 3.282 17.822 2.037 1.00 75.00 291 ALA A N 1
ATOM 2299 C CA . ALA A 1 291 ? 2.654 17.813 0.723 1.00 75.00 291 ALA A CA 1
ATOM 2300 C C . ALA A 1 291 ? 1.595 16.698 0.666 1.00 75.00 291 ALA A C 1
ATOM 2302 O O . ALA A 1 291 ? 1.916 15.533 0.450 1.00 75.00 291 ALA A O 1
ATOM 2303 N N . LEU A 1 292 ? 0.326 17.057 0.882 1.00 74.38 292 LEU A N 1
ATOM 2304 C CA . LEU A 1 292 ? -0.817 16.127 0.826 1.00 74.38 292 LEU A CA 1
ATOM 2305 C C . LEU A 1 292 ? -1.388 15.937 -0.588 1.00 74.38 292 LEU A C 1
ATOM 2307 O O . LEU A 1 292 ? -2.356 15.200 -0.780 1.00 74.38 292 LEU A O 1
ATOM 2311 N N . ILE A 1 293 ? -0.800 16.613 -1.571 1.00 71.00 293 ILE A N 1
ATOM 2312 C CA . ILE A 1 293 ? -1.078 16.422 -2.991 1.00 71.00 293 ILE A CA 1
ATOM 2313 C C . ILE A 1 293 ? 0.097 15.676 -3.631 1.00 71.00 293 ILE A C 1
ATOM 2315 O O . ILE A 1 293 ? 1.239 15.899 -3.219 1.00 71.00 293 ILE A O 1
ATOM 2319 N N . PRO A 1 294 ? -0.152 14.808 -4.629 1.00 58.56 294 PRO A N 1
ATOM 2320 C CA . PRO A 1 294 ? 0.920 14.301 -5.480 1.00 58.56 294 PRO A CA 1
ATOM 2321 C C . PRO A 1 294 ? 1.708 15.487 -6.053 1.00 58.56 294 PRO A C 1
ATOM 2323 O O . PRO A 1 294 ? 1.077 16.432 -6.536 1.00 58.56 294 PRO A O 1
ATOM 2326 N N . LYS A 1 295 ? 3.042 15.464 -5.940 1.00 53.41 295 LYS A N 1
ATOM 2327 C CA . LYS A 1 295 ? 3.901 16.490 -6.549 1.00 53.41 295 LYS A CA 1
ATOM 2328 C C . LYS A 1 295 ? 4.047 16.253 -8.044 1.00 53.41 295 LYS A C 1
ATOM 2330 O O . LYS A 1 295 ? 4.006 15.066 -8.447 1.00 53.41 295 LYS A O 1
#

InterPro domains:
  IPR019140 Mini-chromosome maintenance complex-binding protein [PF09739] (2-295)
  IPR019140 Mini-chromosome maintenance complex-binding protein [PTHR13489] (2-295)

Mean predicted aligned error: 14.98 Å

Nearest PDB structures (foldseek):
  9bcx-assembly1_2  TM=6.366E-01  e=1.610E-01  Saccharomyces cerevisiae
  8w7s-assembly1_7  TM=4.770E-01  e=5.384E-02  Saccharomyces cerevisiae S288C
  9caq-assembly1_2  TM=3.625E-01  e=1.113E+00  Homo sapiens

Radius of gyration: 29.16 Å; Cα contacts (8 Å, |Δi|>4): 223; chains: 1; bounding box: 81×70×75 Å

Foldseek 3Di:
DDAPDDDDDPPDDDPCDDPPDDDFDKDKDKDKDQAQFFPVLDDDPPPPPPPPPPPPPPPDDDDDDDDDDDDDDDYDDDDDDDDDDDDDDDDDDDDDDDPDPDDVDDLCLLNLDLDDDDVMAIAMEIETPPDDDDPPFDKDFDFDWHDDQVQLDDPDDPPPVCVNVSCSVRPGCVRYIYTYGPDIGGDDDDDDVPVVVCVVCVVVVLVVQLVVQCVLVVNPSPLSVLVVLQLPFDQPDDDDPDTPRHRDDDDDDDPCVVCVCSVVVVQVVVSVPDRGDDDDDPDPVCVVPDDNDRD

Secondary structure (DSSP, 8-state):
---SS----TT-------TT------EEEEEE--TTB-GGGS-------------------------------------------------------------SS-HHHHH--SS--TT--EEEEEE-S---PPTT--EEEEEEEE--GGGG-----S-GGGHHHHHHHS--TTTS-EEEEEEEEE-PPP--TTHHHHHHTHHHHHHHHHHHHHHHTTT-HHHHHHHHHHHH----EEETTEEET----------TTT-SSHHHHHHHHHTTT-SB-------HHHHHHS--S--

Organism: NCBI:txid286306